Protein AF-A0A3M1RTU1-F1 (afdb_monomer_lite)

Radius of gyration: 24.53 Å; chains: 1; bounding box: 55×56×74 Å

Structure (mmCIF, N/CA/C/O backbone):
data_AF-A0A3M1RTU1-F1
#
_entry.id   AF-A0A3M1RTU1-F1
#
loop_
_atom_site.group_PDB
_atom_site.id
_atom_site.type_symbol
_atom_site.label_atom_id
_atom_site.label_alt_id
_atom_site.label_comp_id
_atom_site.label_asym_id
_atom_site.label_entity_id
_atom_site.label_seq_id
_atom_site.pdbx_PDB_ins_code
_atom_site.Cartn_x
_atom_site.Cartn_y
_atom_site.Cartn_z
_atom_site.occupancy
_atom_site.B_iso_or_equiv
_atom_site.auth_seq_id
_atom_site.auth_comp_id
_atom_site.auth_asym_id
_atom_site.auth_atom_id
_atom_site.pdbx_PDB_model_num
ATOM 1 N N . MET A 1 1 ? 18.650 -16.498 -2.613 1.00 39.16 1 MET A N 1
ATOM 2 C CA . MET A 1 1 ? 19.621 -17.081 -3.573 1.00 39.16 1 MET A CA 1
ATOM 3 C C . MET A 1 1 ? 19.224 -16.857 -5.034 1.00 39.16 1 MET A C 1
ATOM 5 O O . MET A 1 1 ? 20.100 -16.535 -5.819 1.00 39.16 1 MET A O 1
ATOM 9 N N . THR A 1 2 ? 17.939 -16.927 -5.395 1.00 44.97 2 THR A N 1
ATOM 10 C CA . THR A 1 2 ? 17.419 -16.680 -6.761 1.00 44.97 2 THR A CA 1
ATOM 11 C C . THR A 1 2 ? 17.496 -15.220 -7.248 1.00 44.97 2 THR A C 1
ATOM 13 O O . THR A 1 2 ? 17.522 -14.962 -8.445 1.00 44.97 2 THR A O 1
ATOM 16 N N . GLU A 1 3 ? 17.554 -14.238 -6.347 1.00 41.47 3 GLU A N 1
ATOM 17 C CA . GLU A 1 3 ? 17.634 -12.815 -6.728 1.00 41.47 3 GLU A CA 1
ATOM 18 C C . GLU A 1 3 ? 19.032 -12.382 -7.187 1.00 41.47 3 GLU A C 1
ATOM 20 O O . GLU A 1 3 ? 19.161 -11.599 -8.127 1.00 41.47 3 GLU A O 1
ATOM 25 N N . PHE A 1 4 ? 20.084 -12.924 -6.563 1.00 40.94 4 PHE A N 1
ATOM 26 C CA . PHE A 1 4 ? 21.467 -12.626 -6.943 1.00 40.94 4 PHE A CA 1
ATOM 27 C C . PHE A 1 4 ? 21.787 -13.205 -8.327 1.00 40.94 4 PHE A C 1
ATOM 29 O O . PHE A 1 4 ? 22.445 -12.554 -9.132 1.00 40.94 4 PHE A O 1
ATOM 36 N N . SER A 1 5 ? 21.239 -14.384 -8.647 1.00 51.62 5 SER A N 1
ATOM 37 C CA . SER A 1 5 ? 21.386 -14.989 -9.972 1.00 51.62 5 SER A CA 1
ATOM 38 C C . SER A 1 5 ? 20.715 -14.160 -11.065 1.00 51.62 5 SER A C 1
ATOM 40 O O . SER A 1 5 ? 21.291 -14.004 -12.134 1.00 51.62 5 SER A O 1
ATOM 42 N N . ASN A 1 6 ? 19.551 -13.559 -10.798 1.00 50.09 6 ASN A N 1
ATOM 43 C CA . ASN A 1 6 ? 18.859 -12.738 -11.794 1.00 50.09 6 ASN A CA 1
ATOM 44 C C . ASN A 1 6 ? 19.612 -11.431 -12.093 1.00 50.09 6 ASN A C 1
ATOM 46 O O . ASN A 1 6 ? 19.711 -11.044 -13.253 1.00 50.09 6 ASN A O 1
ATOM 50 N N . ILE A 1 7 ? 20.213 -10.794 -11.080 1.00 53.50 7 ILE A N 1
ATOM 51 C CA . ILE A 1 7 ? 21.060 -9.600 -11.266 1.00 53.50 7 ILE A CA 1
ATOM 52 C C . ILE A 1 7 ? 22.312 -9.938 -12.079 1.00 53.50 7 ILE A 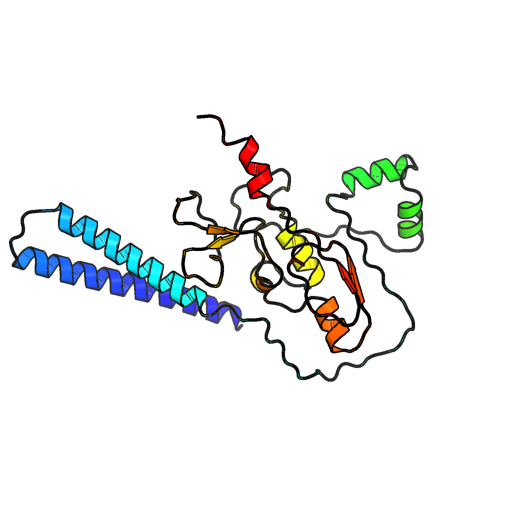C 1
ATOM 54 O O . ILE A 1 7 ? 22.679 -9.201 -12.991 1.00 53.50 7 ILE A O 1
ATOM 58 N N . VAL A 1 8 ? 22.957 -11.066 -11.776 1.00 58.50 8 VAL A N 1
ATOM 59 C CA . VAL A 1 8 ? 24.134 -11.525 -12.523 1.00 58.50 8 VAL A CA 1
ATOM 60 C C . VAL A 1 8 ? 23.769 -11.800 -13.984 1.00 58.50 8 VAL A C 1
ATOM 62 O O . VAL A 1 8 ? 24.503 -11.387 -14.876 1.00 58.50 8 VAL A O 1
ATOM 65 N N . ILE A 1 9 ? 22.609 -12.409 -14.247 1.00 63.84 9 ILE A N 1
ATOM 66 C CA . ILE A 1 9 ? 22.111 -12.645 -15.609 1.00 63.84 9 ILE A CA 1
ATOM 67 C C . ILE A 1 9 ? 21.839 -11.321 -16.342 1.00 63.84 9 ILE A C 1
ATOM 69 O O . ILE A 1 9 ? 22.271 -11.168 -17.481 1.00 63.84 9 ILE A O 1
ATOM 73 N N . GLU A 1 10 ? 21.186 -10.345 -15.705 1.00 57.75 10 GLU A N 1
ATOM 74 C CA . GLU A 1 10 ? 20.935 -9.023 -16.304 1.00 57.75 10 GLU A CA 1
ATOM 75 C C . GLU A 1 10 ? 22.240 -8.281 -16.641 1.00 57.75 10 GLU A C 1
ATOM 77 O O . GLU A 1 10 ? 22.368 -7.712 -17.727 1.00 57.75 10 GLU A O 1
ATOM 82 N N . ILE A 1 11 ? 23.237 -8.335 -15.751 1.00 62.88 11 ILE A N 1
ATOM 83 C CA . ILE A 1 11 ? 24.565 -7.747 -15.980 1.00 62.88 11 ILE A CA 1
ATOM 84 C C . ILE A 1 11 ? 25.281 -8.458 -17.134 1.00 62.88 11 ILE A C 1
ATOM 86 O O . ILE A 1 11 ? 25.852 -7.793 -17.996 1.00 62.88 11 ILE A O 1
ATOM 90 N N . ILE A 1 12 ? 25.225 -9.792 -17.197 1.00 68.44 12 ILE A N 1
ATOM 91 C CA . ILE A 1 12 ? 25.816 -10.571 -18.294 1.00 68.44 12 ILE A CA 1
ATOM 92 C C . ILE A 1 12 ? 25.167 -10.201 -19.631 1.00 68.44 12 ILE A C 1
ATOM 94 O O . ILE A 1 12 ? 25.881 -9.984 -20.607 1.00 68.44 12 ILE A O 1
ATOM 98 N N . ILE A 1 13 ? 23.838 -10.073 -19.685 1.00 69.69 13 ILE A N 1
ATOM 99 C CA . ILE A 1 13 ? 23.121 -9.671 -20.904 1.00 69.69 13 ILE A CA 1
ATOM 100 C C . ILE A 1 13 ? 23.548 -8.265 -21.340 1.00 69.69 13 ILE A C 1
ATOM 102 O O . ILE A 1 13 ? 23.852 -8.060 -22.513 1.00 69.69 13 ILE A O 1
ATOM 106 N N . LEU A 1 14 ? 23.645 -7.309 -20.412 1.00 65.62 14 LEU A N 1
ATOM 107 C CA . LEU A 1 14 ? 24.130 -5.958 -20.711 1.00 65.62 14 LEU A CA 1
ATOM 108 C C . LEU A 1 14 ? 25.567 -5.961 -21.247 1.00 65.62 14 LEU A C 1
ATOM 110 O O . LEU A 1 14 ? 25.847 -5.283 -22.235 1.00 65.62 14 LEU A O 1
ATOM 114 N N . LEU A 1 15 ? 26.461 -6.746 -20.641 1.00 69.06 15 LEU A N 1
ATOM 115 C CA . LEU A 1 15 ? 27.849 -6.882 -21.087 1.00 69.06 15 LEU A CA 1
ATOM 116 C C . LEU A 1 15 ? 27.951 -7.544 -22.468 1.00 69.06 15 LEU A C 1
ATOM 118 O O . LEU A 1 15 ? 28.764 -7.113 -23.284 1.00 69.06 15 LEU A O 1
ATOM 122 N N . LEU A 1 16 ? 27.109 -8.541 -22.759 1.00 71.25 16 LEU A N 1
ATOM 123 C CA . LEU A 1 16 ? 27.026 -9.185 -24.073 1.00 71.25 16 LEU A CA 1
ATOM 124 C C . LEU A 1 16 ? 26.469 -8.240 -25.143 1.00 71.25 16 LEU A C 1
ATOM 126 O O . LEU A 1 16 ? 26.990 -8.193 -26.254 1.00 71.25 16 LEU A O 1
ATOM 130 N N . CYS A 1 17 ? 25.448 -7.443 -24.824 1.00 67.75 17 CYS A N 1
ATOM 131 C CA . CYS A 1 17 ? 24.945 -6.419 -25.738 1.00 67.75 17 CYS A CA 1
ATOM 132 C C . CYS A 1 17 ? 26.005 -5.340 -25.998 1.00 67.75 17 CYS A C 1
ATOM 134 O O . CYS A 1 17 ? 26.200 -4.943 -27.146 1.00 67.75 17 CYS A O 1
ATOM 136 N N . ALA A 1 18 ? 26.726 -4.900 -24.963 1.00 67.62 18 ALA A N 1
ATOM 137 C CA . ALA A 1 18 ? 27.806 -3.929 -25.100 1.00 67.62 18 ALA A CA 1
ATOM 138 C C . ALA A 1 18 ? 28.957 -4.476 -25.962 1.00 67.62 18 ALA A C 1
ATOM 140 O O . ALA A 1 18 ? 29.410 -3.791 -26.880 1.00 67.62 18 ALA A O 1
ATOM 141 N N . SER A 1 19 ? 29.385 -5.722 -25.738 1.00 69.56 19 SER A N 1
ATOM 142 C CA . SER A 1 19 ? 30.459 -6.351 -26.515 1.00 69.56 19 SER A CA 1
ATOM 143 C C . SER A 1 19 ? 30.058 -6.603 -27.969 1.00 69.56 19 SER A C 1
ATOM 145 O O . SER A 1 19 ? 30.836 -6.295 -28.873 1.00 69.56 19 SER A O 1
ATOM 147 N N . LEU A 1 20 ? 28.826 -7.064 -28.213 1.00 72.69 20 LEU A N 1
ATOM 148 C CA . LEU A 1 20 ? 28.280 -7.221 -29.560 1.00 72.69 20 LEU A CA 1
ATOM 149 C C . LEU A 1 20 ? 28.202 -5.873 -30.278 1.00 72.69 20 LEU A C 1
ATOM 151 O O . LEU A 1 20 ? 28.578 -5.775 -31.444 1.00 72.69 20 LEU A O 1
ATOM 155 N N . SER A 1 21 ? 27.787 -4.818 -29.572 1.00 66.06 21 SER A N 1
ATOM 156 C CA . SER A 1 21 ? 27.759 -3.475 -30.141 1.00 66.06 21 SER A CA 1
ATOM 157 C C . SER A 1 21 ? 29.156 -2.997 -30.522 1.00 66.06 21 SER A C 1
ATOM 159 O O . SER A 1 21 ? 29.359 -2.589 -31.658 1.00 66.06 21 SER A O 1
ATOM 161 N N . PHE A 1 22 ? 30.155 -3.181 -29.657 1.00 71.12 22 PHE A N 1
ATOM 162 C CA . PHE A 1 22 ? 31.547 -2.846 -29.959 1.00 71.12 22 PHE A CA 1
ATOM 163 C C . PHE A 1 22 ? 32.111 -3.637 -31.153 1.00 71.12 22 PHE A C 1
ATOM 165 O O . PHE A 1 22 ? 32.833 -3.080 -31.981 1.00 71.12 22 PHE A O 1
ATOM 172 N N . ALA A 1 23 ? 31.755 -4.919 -31.284 1.00 70.62 23 ALA A N 1
ATOM 173 C CA . ALA A 1 23 ? 32.143 -5.742 -32.428 1.00 70.62 23 ALA A CA 1
ATOM 174 C C . ALA A 1 23 ? 31.525 -5.227 -33.739 1.00 70.62 23 ALA A C 1
ATOM 176 O O . ALA A 1 23 ? 32.232 -5.093 -34.738 1.00 70.62 23 ALA A O 1
ATOM 177 N N . ILE A 1 24 ? 30.239 -4.863 -33.722 1.00 72.00 24 ILE A N 1
ATOM 178 C CA . ILE A 1 24 ? 29.547 -4.258 -34.868 1.00 72.00 24 ILE A CA 1
ATOM 179 C C . ILE A 1 24 ? 30.209 -2.929 -35.256 1.00 72.00 24 ILE A C 1
ATOM 181 O O . ILE A 1 24 ? 30.471 -2.713 -36.437 1.00 72.00 24 ILE A O 1
ATOM 185 N N . LEU A 1 25 ? 30.576 -2.081 -34.288 1.00 69.38 25 LEU A N 1
ATOM 186 C CA . LEU A 1 25 ? 31.295 -0.827 -34.558 1.00 69.38 25 LEU A CA 1
ATOM 187 C C . LEU A 1 25 ? 32.636 -1.056 -35.247 1.00 69.38 25 LEU A C 1
ATOM 189 O O . LEU A 1 25 ? 32.973 -0.327 -36.177 1.00 69.38 25 LEU A O 1
ATOM 193 N N . LYS A 1 26 ? 33.393 -2.075 -34.824 1.00 73.62 26 LYS A N 1
ATOM 194 C CA . LYS A 1 26 ? 34.664 -2.424 -35.470 1.00 73.62 26 LYS A CA 1
ATOM 195 C C . LYS A 1 26 ? 34.474 -2.915 -36.899 1.00 73.62 26 LYS A C 1
ATOM 197 O O . LYS A 1 26 ? 35.258 -2.538 -37.765 1.00 73.62 26 LYS A O 1
ATOM 202 N N . ILE A 1 27 ? 33.445 -3.723 -37.151 1.00 73.88 27 ILE A N 1
ATOM 203 C CA . ILE A 1 27 ? 33.127 -4.201 -38.502 1.00 73.88 27 ILE A CA 1
ATOM 204 C C . ILE A 1 27 ? 32.738 -3.023 -39.393 1.00 73.88 27 ILE A C 1
ATOM 206 O O . ILE A 1 27 ? 33.274 -2.890 -40.487 1.00 73.88 27 ILE A O 1
ATOM 210 N N . ILE A 1 28 ? 31.865 -2.137 -38.912 1.00 66.94 28 ILE A N 1
ATOM 211 C CA . ILE A 1 28 ? 31.453 -0.943 -39.651 1.00 66.94 28 ILE A CA 1
ATOM 212 C C . ILE A 1 28 ? 32.666 -0.060 -39.945 1.00 66.94 28 ILE A C 1
ATOM 214 O O . ILE A 1 28 ? 32.876 0.281 -41.100 1.00 66.94 28 ILE A O 1
ATOM 218 N N . ALA A 1 29 ? 33.511 0.235 -38.952 1.00 65.81 29 ALA A N 1
ATOM 219 C CA . ALA A 1 29 ? 34.719 1.035 -39.153 1.00 65.81 29 ALA A CA 1
ATOM 220 C C . ALA A 1 29 ? 35.659 0.424 -40.210 1.00 65.81 29 ALA A C 1
ATOM 222 O O . ALA A 1 29 ? 36.120 1.143 -41.095 1.00 65.81 29 ALA A O 1
ATOM 223 N N . ALA A 1 30 ? 35.879 -0.895 -40.166 1.00 68.56 30 ALA A N 1
ATOM 224 C CA . ALA A 1 30 ? 36.705 -1.610 -41.141 1.00 68.56 30 ALA A CA 1
ATOM 225 C C . ALA A 1 30 ? 36.098 -1.598 -42.557 1.00 68.56 30 ALA A C 1
ATOM 227 O O . ALA A 1 30 ? 36.820 -1.508 -43.550 1.00 68.56 30 ALA A O 1
ATOM 228 N N . VAL A 1 31 ? 34.769 -1.671 -42.667 1.00 67.12 31 VAL A N 1
ATOM 229 C CA . VAL A 1 31 ? 34.050 -1.569 -43.944 1.00 67.12 31 VAL A CA 1
ATOM 230 C C . VAL A 1 31 ? 34.119 -0.139 -44.492 1.00 67.12 31 VAL A C 1
ATOM 232 O O . VAL A 1 31 ? 34.422 0.034 -45.670 1.00 67.12 31 VAL A O 1
ATOM 235 N N . THR A 1 32 ? 33.924 0.888 -43.658 1.00 63.31 32 THR A N 1
ATOM 236 C CA . THR A 1 32 ? 34.008 2.303 -44.061 1.00 63.31 32 THR A CA 1
ATOM 237 C C . THR A 1 32 ? 35.418 2.686 -44.518 1.00 63.31 32 THR A C 1
ATOM 239 O O . THR A 1 32 ? 35.566 3.413 -45.499 1.00 63.31 32 THR A O 1
ATOM 242 N N . GLU A 1 33 ? 36.455 2.172 -43.847 1.00 65.12 33 GLU A N 1
ATOM 243 C CA . GLU A 1 33 ? 37.861 2.369 -44.226 1.00 65.12 33 GLU A CA 1
ATOM 244 C C . GLU A 1 33 ? 38.160 1.759 -45.604 1.00 65.12 33 GLU A C 1
ATOM 246 O O . GLU A 1 33 ? 38.820 2.382 -46.435 1.00 65.12 33 GLU A O 1
ATOM 251 N N . LYS A 1 34 ? 37.585 0.586 -45.894 1.00 64.31 34 LYS A N 1
ATOM 252 C CA . LYS A 1 34 ? 37.730 -0.104 -47.183 1.00 64.31 34 LYS A CA 1
ATOM 253 C C . LYS A 1 34 ? 36.938 0.549 -48.325 1.00 64.31 34 LYS A C 1
ATOM 255 O O . LYS A 1 34 ? 37.283 0.347 -49.484 1.00 64.31 34 LYS A O 1
ATOM 260 N N . ILE A 1 35 ? 35.894 1.319 -48.010 1.00 61.81 35 ILE A N 1
ATOM 261 C CA . ILE A 1 35 ? 35.013 1.987 -48.987 1.00 61.81 35 ILE A CA 1
ATOM 262 C C . ILE A 1 35 ? 35.492 3.415 -49.337 1.00 61.81 35 ILE A C 1
ATOM 264 O O . ILE A 1 35 ? 34.929 4.058 -50.216 1.00 61.81 35 ILE A O 1
ATOM 268 N N . GLN A 1 36 ? 36.584 3.911 -48.741 1.00 55.75 36 GLN A N 1
ATOM 269 C CA . GLN A 1 36 ? 37.184 5.218 -49.073 1.00 55.75 36 GLN A CA 1
ATOM 270 C C . GLN A 1 36 ? 36.195 6.400 -48.956 1.00 55.75 36 GLN A C 1
ATOM 272 O O . GLN A 1 36 ? 36.333 7.438 -49.601 1.00 55.75 36 GLN A O 1
ATOM 277 N N . THR A 1 37 ? 35.185 6.266 -48.095 1.00 55.19 37 THR A N 1
ATOM 278 C CA . THR A 1 37 ? 34.239 7.336 -47.764 1.00 55.19 37 THR A CA 1
ATOM 279 C C . THR A 1 37 ? 34.839 8.257 -46.700 1.00 55.19 37 THR A C 1
ATOM 281 O O . THR A 1 37 ? 35.101 7.857 -45.571 1.00 55.19 37 THR A O 1
ATOM 284 N N . SER A 1 38 ? 35.067 9.515 -47.081 1.00 51.28 38 SER A N 1
ATOM 285 C CA . SER A 1 38 ? 35.916 10.495 -46.384 1.00 51.28 38 SER A CA 1
ATOM 286 C C . SER A 1 38 ? 35.354 11.115 -45.088 1.00 51.28 38 SER A C 1
ATOM 288 O O . SER A 1 38 ? 36.032 11.956 -44.490 1.00 51.28 38 SER A O 1
ATOM 290 N N . SER A 1 39 ? 34.160 10.769 -44.601 1.00 54.34 39 SER A N 1
ATOM 291 C CA . SER A 1 39 ? 33.581 11.502 -43.466 1.00 54.34 39 SER A CA 1
ATOM 292 C C . SER A 1 39 ? 33.773 10.775 -42.127 1.00 54.34 39 SER A C 1
ATOM 294 O O . SER A 1 39 ? 33.104 9.798 -41.803 1.00 54.34 39 SER A O 1
ATOM 296 N N . LYS A 1 40 ? 34.658 11.319 -41.275 1.00 53.47 40 LYS A N 1
ATOM 297 C CA . LYS A 1 40 ? 34.769 10.953 -39.843 1.00 53.47 40 LYS A CA 1
ATOM 298 C C . LYS A 1 40 ? 33.423 11.039 -39.097 1.00 53.47 40 LYS A C 1
ATOM 300 O O . LYS A 1 40 ? 33.250 10.359 -38.091 1.00 53.47 40 LYS A O 1
ATOM 305 N N . PHE A 1 41 ? 32.486 11.841 -39.605 1.00 48.53 41 PHE A N 1
ATOM 306 C CA . PHE A 1 41 ? 31.137 12.007 -39.064 1.00 48.53 41 PHE A CA 1
ATOM 307 C C . PHE A 1 41 ? 30.269 10.745 -39.204 1.00 48.53 41 PHE A C 1
ATOM 309 O O . PHE A 1 41 ? 29.607 10.376 -38.238 1.00 48.53 41 PHE A O 1
ATOM 316 N N . LEU A 1 42 ? 30.372 9.998 -40.316 1.00 54.59 42 LEU A N 1
ATOM 317 C CA . LEU A 1 42 ? 29.564 8.786 -40.530 1.00 54.59 42 LEU A CA 1
ATOM 318 C C . LEU A 1 42 ? 29.796 7.729 -39.437 1.00 54.59 42 LEU A C 1
ATOM 320 O O . LEU A 1 42 ? 28.864 7.061 -39.004 1.00 54.59 42 LEU A O 1
ATOM 324 N N . ASN A 1 43 ? 31.036 7.592 -38.960 1.00 59.62 43 ASN A N 1
ATOM 325 C CA . ASN A 1 43 ? 31.398 6.562 -37.983 1.00 59.62 43 ASN A CA 1
ATOM 326 C C . ASN A 1 43 ? 30.875 6.864 -36.568 1.00 59.62 43 ASN A C 1
ATOM 328 O O . ASN A 1 43 ? 30.527 5.934 -35.843 1.00 59.62 43 ASN A O 1
ATOM 332 N N . ILE A 1 44 ? 30.803 8.139 -36.169 1.00 61.88 44 ILE A N 1
ATOM 333 C CA . ILE A 1 44 ? 30.265 8.535 -34.856 1.00 61.88 44 ILE A CA 1
ATOM 334 C C . ILE A 1 44 ? 28.743 8.402 -34.856 1.00 61.88 44 ILE A C 1
ATOM 336 O O . ILE A 1 44 ? 28.185 7.828 -33.922 1.00 61.88 44 ILE A O 1
ATOM 340 N N . ASP A 1 45 ? 28.081 8.848 -35.924 1.00 59.19 45 ASP A N 1
ATOM 341 C CA . ASP A 1 45 ? 26.624 8.763 -36.044 1.00 59.19 45 ASP A CA 1
ATOM 342 C C . ASP A 1 45 ? 26.154 7.305 -36.056 1.00 59.19 45 ASP A C 1
ATOM 344 O O . ASP A 1 45 ? 25.254 6.926 -35.304 1.00 59.19 45 ASP A O 1
ATOM 348 N N . VAL A 1 46 ? 26.827 6.442 -36.823 1.00 65.00 46 VAL A N 1
ATOM 349 C CA . VAL A 1 46 ? 26.530 5.004 -36.837 1.00 65.00 46 VAL A CA 1
ATOM 350 C C . VAL A 1 46 ? 26.819 4.362 -35.478 1.00 65.00 46 VAL A C 1
ATOM 352 O O . VAL A 1 46 ? 26.080 3.467 -35.056 1.00 65.00 46 VAL A O 1
ATOM 355 N N . ALA A 1 47 ? 27.827 4.845 -34.744 1.00 64.69 47 ALA A N 1
ATOM 356 C CA . ALA A 1 47 ? 28.107 4.346 -33.407 1.00 64.69 47 ALA A CA 1
ATOM 357 C C . ALA A 1 47 ? 27.025 4.694 -32.390 1.00 64.69 47 ALA A C 1
ATOM 359 O O . ALA A 1 47 ? 26.566 3.824 -31.645 1.00 64.69 47 ALA A O 1
ATOM 360 N N . ILE A 1 48 ? 26.565 5.940 -32.414 1.00 70.00 48 ILE A N 1
ATOM 361 C CA . ILE A 1 48 ? 25.466 6.418 -31.579 1.00 70.00 48 ILE A CA 1
ATOM 362 C C . ILE A 1 48 ? 24.181 5.654 -31.910 1.00 70.00 48 ILE A C 1
ATOM 364 O O . ILE A 1 48 ? 23.503 5.187 -30.995 1.00 70.00 48 ILE A O 1
ATOM 368 N N . ILE A 1 49 ? 23.874 5.451 -33.195 1.00 70.81 49 ILE A N 1
ATOM 369 C CA . ILE A 1 49 ? 22.694 4.697 -33.642 1.00 70.81 49 ILE A CA 1
ATOM 370 C C . ILE A 1 49 ? 22.768 3.240 -33.175 1.00 70.81 49 ILE A C 1
ATOM 372 O O . ILE A 1 49 ? 21.789 2.713 -32.653 1.00 70.81 49 ILE A O 1
ATOM 376 N N . THR A 1 50 ? 23.928 2.595 -33.296 1.00 69.69 50 THR A N 1
ATOM 377 C CA . THR A 1 50 ? 24.123 1.199 -32.875 1.00 69.69 50 THR A CA 1
ATOM 378 C C . THR A 1 50 ? 23.940 1.049 -31.364 1.00 69.69 50 THR A C 1
ATOM 380 O O . THR A 1 50 ? 23.193 0.177 -30.918 1.00 69.69 50 THR A O 1
ATOM 383 N N . ILE A 1 51 ? 24.545 1.936 -30.566 1.00 73.31 51 ILE A N 1
ATOM 384 C CA . ILE A 1 51 ? 24.368 1.960 -29.106 1.00 73.31 51 ILE A CA 1
ATOM 385 C C . ILE A 1 51 ? 22.900 2.222 -28.747 1.00 73.31 51 ILE A C 1
ATOM 387 O O . ILE A 1 51 ? 22.351 1.528 -27.893 1.00 73.31 51 ILE A O 1
ATOM 391 N N . ALA A 1 52 ? 22.235 3.162 -29.422 1.00 69.06 52 ALA A N 1
ATOM 392 C CA . ALA A 1 52 ? 20.821 3.456 -29.202 1.00 69.06 52 ALA A CA 1
ATOM 393 C C . ALA A 1 52 ? 19.923 2.249 -29.520 1.00 69.06 52 ALA A C 1
ATOM 395 O O . ALA A 1 52 ? 19.028 1.937 -28.736 1.00 69.06 52 ALA A O 1
ATOM 396 N N . ILE A 1 53 ? 20.191 1.527 -30.613 1.00 75.00 53 ILE A N 1
ATOM 397 C CA . ILE A 1 53 ? 19.471 0.299 -30.980 1.00 75.00 53 ILE A CA 1
ATOM 398 C C . ILE A 1 53 ? 19.687 -0.783 -29.925 1.00 75.00 53 ILE A C 1
ATOM 400 O O . ILE A 1 53 ? 18.732 -1.437 -29.524 1.00 75.00 53 ILE A O 1
ATOM 404 N N . LEU A 1 54 ? 20.907 -0.967 -29.427 1.00 74.88 54 LEU A N 1
ATOM 405 C CA . LEU A 1 54 ? 21.197 -2.011 -28.440 1.00 74.88 54 LEU A CA 1
ATOM 406 C C . LEU A 1 54 ? 20.639 -1.689 -27.056 1.00 74.88 54 LEU A C 1
ATOM 408 O O . LEU A 1 54 ? 20.114 -2.584 -26.395 1.00 74.88 54 LEU A O 1
ATOM 412 N N . LEU A 1 55 ? 20.642 -0.418 -26.656 1.00 70.44 55 LEU A N 1
ATOM 413 C CA . LEU A 1 55 ? 19.910 0.043 -25.478 1.00 70.44 55 LEU A CA 1
ATOM 414 C C . LEU A 1 55 ? 18.399 -0.150 -25.651 1.00 70.44 55 LEU A C 1
ATOM 416 O O . LEU A 1 55 ? 17.734 -0.582 -24.712 1.00 70.44 55 LEU A O 1
ATOM 420 N N . PHE A 1 56 ? 17.858 0.107 -26.845 1.00 68.38 56 PHE A N 1
ATOM 421 C CA . PHE A 1 56 ? 16.442 -0.097 -27.146 1.00 68.38 56 PHE A CA 1
ATOM 422 C C . PHE A 1 56 ? 16.054 -1.581 -27.133 1.00 68.38 56 PHE A C 1
ATOM 424 O O . PHE A 1 56 ? 15.067 -1.946 -26.500 1.00 68.38 56 PHE A O 1
ATOM 431 N N . VAL A 1 57 ? 16.846 -2.451 -27.765 1.00 71.19 57 VAL A N 1
ATOM 432 C CA . VAL A 1 57 ? 16.642 -3.907 -27.774 1.00 71.19 57 VAL A CA 1
ATOM 433 C C . VAL A 1 57 ? 16.768 -4.470 -26.360 1.00 71.19 57 VAL A C 1
ATOM 435 O O . VAL A 1 57 ? 15.914 -5.247 -25.947 1.00 71.19 57 VAL A O 1
ATOM 438 N N . SER A 1 58 ? 17.762 -4.032 -25.585 1.00 66.38 58 SER A N 1
ATOM 439 C CA . SER A 1 58 ? 17.908 -4.413 -24.176 1.00 66.38 58 SER A CA 1
ATOM 440 C C . SER A 1 58 ? 16.690 -3.985 -23.350 1.00 66.38 58 SER A C 1
ATOM 442 O O . SER A 1 58 ? 16.052 -4.819 -22.707 1.00 66.38 58 SER A O 1
ATOM 444 N N . ALA A 1 59 ? 16.268 -2.719 -23.451 1.00 61.38 59 ALA A N 1
ATOM 445 C CA . ALA A 1 59 ? 15.073 -2.222 -22.770 1.00 61.38 59 ALA A CA 1
ATOM 446 C C . ALA A 1 59 ? 13.794 -2.967 -23.199 1.00 61.38 59 ALA A C 1
ATOM 448 O O . ALA A 1 59 ? 12.920 -3.225 -22.370 1.00 61.38 59 ALA A O 1
ATOM 449 N N . PHE A 1 60 ? 13.685 -3.344 -24.476 1.00 63.81 60 PHE A N 1
ATOM 450 C CA . PHE A 1 60 ? 12.565 -4.114 -25.014 1.00 63.81 60 PHE A CA 1
ATOM 451 C C . PHE A 1 60 ? 12.544 -5.551 -24.477 1.00 63.81 60 PHE A C 1
ATOM 453 O O . PHE A 1 60 ? 11.499 -6.018 -24.023 1.00 63.81 60 PHE A O 1
ATOM 460 N N . LEU A 1 61 ? 13.695 -6.228 -24.445 1.00 62.78 61 LEU A N 1
ATOM 461 C CA . LEU A 1 61 ? 13.834 -7.569 -23.871 1.00 62.78 61 LEU A CA 1
ATOM 462 C C . LEU A 1 61 ? 13.532 -7.567 -22.365 1.00 62.78 61 LEU A C 1
ATOM 464 O O . LEU A 1 61 ? 12.794 -8.429 -21.892 1.00 62.78 61 LEU A O 1
ATOM 468 N N . MET A 1 62 ? 13.990 -6.550 -21.629 1.00 54.09 62 MET A N 1
ATOM 469 C CA . MET A 1 62 ? 13.650 -6.352 -20.213 1.00 54.09 62 MET A CA 1
ATOM 470 C C . MET A 1 62 ? 12.166 -6.001 -19.994 1.00 54.09 62 MET A C 1
ATOM 472 O O . MET A 1 62 ? 11.605 -6.277 -18.933 1.00 54.09 62 MET A O 1
ATOM 476 N N . SER A 1 63 ? 11.492 -5.415 -20.990 1.00 50.09 63 SER A N 1
ATOM 477 C CA . SER A 1 63 ? 10.047 -5.149 -20.934 1.00 50.09 63 SER A CA 1
ATOM 478 C C . SER A 1 63 ? 9.219 -6.439 -20.994 1.00 50.09 63 SER A C 1
ATOM 480 O O . SER A 1 63 ? 8.128 -6.492 -20.425 1.00 50.09 63 SER A O 1
ATOM 482 N N . GLY A 1 64 ? 9.733 -7.490 -21.645 1.00 39.97 64 GLY A N 1
ATOM 483 C CA . GLY A 1 64 ? 9.036 -8.766 -21.844 1.00 39.97 64 GLY A CA 1
ATOM 484 C C . GLY A 1 64 ? 8.970 -9.676 -20.613 1.00 39.97 64 GLY A C 1
ATOM 485 O O . GLY A 1 64 ? 8.107 -10.548 -20.552 1.00 39.97 64 GLY A O 1
ATOM 486 N N . SER A 1 65 ? 9.832 -9.465 -19.619 1.00 41.09 65 SER A N 1
ATOM 487 C CA . SER A 1 65 ? 10.032 -10.368 -18.477 1.00 41.09 65 SER A CA 1
ATOM 488 C C . SER A 1 65 ? 9.532 -9.810 -17.144 1.00 41.09 65 SER A C 1
ATOM 490 O O . SER A 1 65 ? 9.912 -10.303 -16.086 1.00 41.09 65 SER A O 1
ATOM 492 N N . SER A 1 66 ? 8.638 -8.813 -17.151 1.00 42.53 66 SER A N 1
ATOM 493 C CA . SER A 1 66 ? 7.940 -8.450 -15.914 1.00 42.53 66 SER A CA 1
ATOM 494 C C . SER A 1 66 ? 7.000 -9.590 -15.524 1.00 42.53 66 SER A C 1
ATOM 496 O O . SER A 1 66 ? 6.051 -9.854 -16.270 1.00 42.53 66 SER A O 1
ATOM 498 N N . PRO A 1 67 ? 7.209 -10.259 -14.373 1.00 42.75 67 PRO A N 1
ATOM 499 C CA . PRO A 1 67 ? 6.285 -11.276 -13.915 1.00 42.75 67 PRO A CA 1
ATOM 500 C C . PRO A 1 67 ? 4.932 -10.590 -13.756 1.00 42.75 67 PRO A C 1
ATOM 502 O O . PRO A 1 67 ? 4.775 -9.676 -12.941 1.00 42.75 67 PRO A O 1
ATOM 505 N N . LYS A 1 68 ? 3.943 -10.993 -14.558 1.00 48.22 68 LYS A N 1
ATOM 506 C CA . LYS A 1 68 ? 2.559 -10.801 -14.130 1.00 48.22 68 LYS A CA 1
ATOM 507 C C . LYS A 1 68 ? 2.468 -11.471 -12.768 1.00 48.22 68 LYS A C 1
ATOM 509 O O . LYS A 1 68 ? 3.050 -12.545 -12.610 1.00 48.22 68 LYS A O 1
ATOM 514 N N . ALA A 1 69 ? 1.768 -10.849 -11.815 1.00 51.41 69 ALA A N 1
ATOM 515 C CA . ALA A 1 69 ? 1.393 -11.530 -10.582 1.00 51.41 69 ALA A CA 1
ATOM 516 C C . ALA A 1 69 ? 0.938 -12.927 -10.990 1.00 51.41 69 ALA A C 1
ATOM 518 O O . ALA A 1 69 ? -0.015 -13.039 -11.770 1.00 51.41 69 ALA A O 1
ATOM 519 N N . ASN A 1 70 ? 1.687 -13.956 -10.588 1.00 44.94 70 ASN A N 1
ATOM 520 C CA . ASN A 1 70 ? 1.321 -15.326 -10.881 1.00 44.94 70 ASN A CA 1
ATOM 521 C C . ASN A 1 70 ? 0.084 -15.549 -10.019 1.00 44.94 70 ASN A C 1
ATOM 523 O O . ASN A 1 70 ? 0.173 -15.858 -8.835 1.00 44.94 70 ASN A O 1
ATOM 527 N N . ARG A 1 71 ? -1.080 -15.207 -10.574 1.00 55.81 71 ARG A N 1
ATOM 528 C CA . ARG A 1 71 ? -2.381 -15.442 -9.972 1.00 55.81 71 ARG A CA 1
ATOM 529 C C . ARG A 1 71 ? -2.606 -16.933 -10.138 1.00 55.81 71 ARG A C 1
ATOM 531 O O . ARG A 1 71 ? -3.330 -17.356 -11.034 1.00 55.81 71 ARG A O 1
ATOM 538 N N . THR A 1 72 ? -1.880 -17.729 -9.362 1.00 51.44 72 THR A N 1
ATOM 539 C CA . THR A 1 72 ? -2.181 -19.141 -9.219 1.00 51.44 72 THR A CA 1
ATOM 540 C C . THR A 1 72 ? -3.625 -19.205 -8.741 1.00 51.44 72 THR A C 1
ATOM 542 O O . THR A 1 72 ? -3.997 -18.627 -7.722 1.00 51.44 72 THR A O 1
ATOM 545 N N . ASN A 1 73 ? -4.478 -19.819 -9.557 1.00 57.00 73 ASN A N 1
ATOM 546 C CA . ASN A 1 73 ? -5.862 -20.079 -9.170 1.00 57.00 73 ASN A CA 1
ATOM 547 C C . ASN A 1 73 ? -5.942 -21.218 -8.144 1.00 57.00 73 ASN A C 1
ATOM 549 O O . ASN A 1 73 ? -7.002 -21.446 -7.567 1.00 57.00 73 ASN A O 1
ATOM 553 N N . GLU A 1 74 ? -4.832 -21.922 -7.922 1.00 66.88 74 GLU A N 1
ATOM 554 C CA . GLU A 1 74 ? -4.713 -22.938 -6.892 1.00 66.88 74 GLU A CA 1
ATOM 555 C C . GLU A 1 74 ? -4.686 -22.277 -5.518 1.00 66.88 74 GLU A C 1
ATOM 557 O O . GLU A 1 74 ? -3.781 -21.510 -5.184 1.00 66.88 74 GLU A O 1
ATOM 562 N N . LYS A 1 75 ? -5.719 -22.581 -4.733 1.00 69.50 75 LYS A N 1
ATOM 563 C CA . LYS A 1 75 ? -5.763 -22.252 -3.316 1.00 69.50 75 LYS A CA 1
ATOM 564 C C . LYS A 1 75 ? -4.716 -23.096 -2.617 1.00 69.50 75 LYS A C 1
ATOM 566 O O . LYS A 1 75 ? -4.849 -24.316 -2.562 1.00 69.50 75 LYS A O 1
ATOM 571 N N . GLU A 1 76 ? -3.705 -22.446 -2.060 1.00 80.19 76 GLU A N 1
ATOM 572 C CA . GLU A 1 76 ? -2.871 -23.100 -1.062 1.00 80.19 76 GLU A CA 1
ATOM 573 C C . GLU A 1 76 ? -3.759 -23.565 0.103 1.00 80.19 76 GLU A C 1
ATOM 575 O O . GLU A 1 76 ? -4.758 -22.923 0.453 1.00 80.19 76 GLU A O 1
ATOM 580 N N . ASN A 1 77 ? -3.399 -24.697 0.708 1.00 81.25 77 ASN A N 1
ATOM 581 C CA . ASN A 1 77 ? -4.092 -25.214 1.883 1.00 81.25 77 ASN A CA 1
ATOM 582 C C . ASN A 1 77 ? -3.749 -24.350 3.102 1.00 81.25 77 ASN A C 1
ATOM 584 O O . ASN A 1 77 ? -2.848 -24.662 3.879 1.00 81.25 77 ASN A O 1
ATOM 588 N N . VA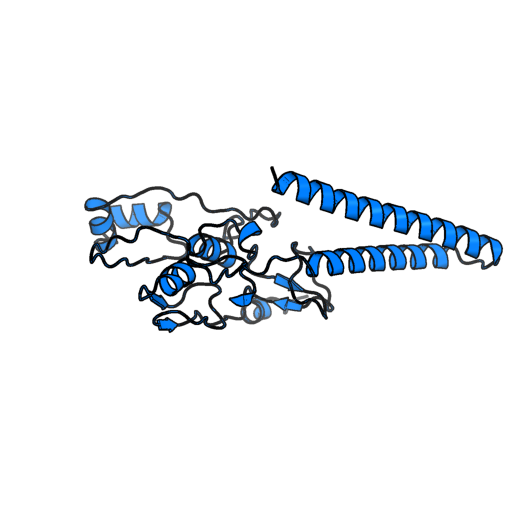L A 1 78 ? -4.470 -23.242 3.255 1.00 85.56 78 VAL A N 1
ATOM 589 C CA . VAL A 1 78 ? -4.361 -22.340 4.402 1.00 85.56 78 VAL A CA 1
ATOM 590 C C . VAL A 1 78 ? -5.422 -22.703 5.436 1.00 85.56 78 VAL A C 1
ATOM 592 O O . VAL A 1 78 ? -6.601 -22.852 5.112 1.00 85.56 78 VAL A O 1
ATOM 595 N N . PHE A 1 79 ? -5.017 -22.813 6.701 1.00 87.81 79 PHE A N 1
ATOM 596 C CA . PHE A 1 79 ? -5.948 -22.985 7.811 1.00 87.81 79 PHE A CA 1
ATOM 597 C C . PHE A 1 79 ? -6.694 -21.672 8.082 1.00 87.81 79 PHE A C 1
ATOM 599 O O . PHE A 1 79 ? -6.082 -20.653 8.404 1.00 87.81 79 PHE A O 1
ATOM 606 N N . ILE A 1 80 ? -8.021 -21.685 7.940 1.00 87.12 80 ILE A N 1
ATOM 607 C CA . ILE A 1 80 ? -8.871 -20.503 8.121 1.00 87.12 80 ILE A CA 1
ATOM 608 C C . ILE A 1 80 ? -9.709 -20.673 9.387 1.00 87.12 80 ILE A C 1
ATOM 610 O O . ILE A 1 80 ? -10.669 -21.440 9.405 1.00 87.12 80 ILE A O 1
ATOM 614 N N . THR A 1 81 ? -9.406 -19.881 10.415 1.00 89.44 81 THR A N 1
ATOM 615 C CA . THR A 1 81 ? -10.237 -19.779 11.622 1.00 89.44 81 THR A CA 1
ATOM 616 C C . THR A 1 81 ? -11.281 -18.685 11.449 1.00 89.44 81 THR A C 1
ATOM 618 O O . THR A 1 81 ? -10.943 -17.540 11.140 1.00 89.44 81 THR A O 1
ATOM 621 N N . ASN A 1 82 ? -12.557 -19.001 11.675 1.00 87.38 82 ASN A N 1
ATOM 622 C CA . ASN A 1 82 ? -13.589 -17.973 11.730 1.00 87.38 82 ASN A CA 1
ATOM 623 C C . ASN A 1 82 ? -13.653 -17.357 13.133 1.00 87.38 82 ASN A C 1
ATOM 625 O O . ASN A 1 82 ? -14.216 -17.947 14.049 1.00 87.38 82 ASN A O 1
ATOM 629 N N . THR A 1 83 ? -13.075 -16.170 13.295 1.00 91.88 83 THR A N 1
ATOM 630 C CA . THR A 1 83 ? -13.076 -15.436 14.570 1.00 91.88 83 THR A CA 1
ATOM 631 C C . THR A 1 83 ? -14.281 -14.507 14.727 1.00 91.88 83 THR A C 1
ATOM 633 O O . THR A 1 83 ? -14.441 -13.906 15.783 1.00 91.88 83 THR A O 1
ATOM 636 N N . ASN A 1 84 ? -15.106 -14.338 13.682 1.00 89.75 84 ASN A N 1
ATOM 637 C CA . ASN A 1 84 ? -16.159 -13.314 13.585 1.00 89.75 84 ASN A CA 1
ATOM 638 C C . ASN A 1 84 ? -15.677 -11.859 13.799 1.00 89.75 84 ASN A C 1
ATOM 640 O O . ASN A 1 84 ? -16.498 -10.944 13.878 1.00 89.75 84 ASN A O 1
ATOM 644 N N . LEU A 1 85 ? -14.362 -11.617 13.852 1.00 93.56 85 LEU A N 1
ATOM 645 C CA . LEU A 1 85 ? -13.796 -10.277 13.974 1.00 93.56 85 LEU A CA 1
ATOM 646 C C . LEU A 1 85 ? -13.860 -9.550 12.631 1.00 93.56 85 LEU A C 1
ATOM 648 O O . LEU A 1 85 ? -13.432 -10.071 11.599 1.00 93.56 85 LEU A O 1
ATOM 652 N N . LYS A 1 86 ? -14.360 -8.314 12.657 1.00 93.94 86 LYS A N 1
ATOM 653 C CA . LYS A 1 86 ? -14.306 -7.399 11.515 1.00 93.94 86 LYS A CA 1
ATOM 654 C C . LYS A 1 86 ? -13.056 -6.536 11.633 1.00 93.94 86 LYS A C 1
ATOM 656 O O . LYS A 1 86 ? -12.784 -5.990 12.698 1.00 93.94 86 LYS A O 1
ATOM 661 N N . ILE A 1 87 ? -12.313 -6.410 10.538 1.00 95.31 87 ILE A N 1
ATOM 662 C CA . ILE A 1 87 ? -11.079 -5.623 10.480 1.00 95.31 87 ILE A CA 1
ATOM 663 C C . ILE A 1 87 ? -11.346 -4.371 9.652 1.00 95.31 87 ILE A C 1
ATOM 665 O O . ILE A 1 87 ? -11.834 -4.467 8.528 1.00 95.31 87 ILE A O 1
ATOM 669 N N . LEU A 1 88 ? -10.997 -3.210 10.204 1.00 96.06 88 LEU A N 1
ATOM 670 C CA . LEU A 1 88 ? -11.012 -1.932 9.503 1.00 96.06 88 LEU A CA 1
ATOM 671 C C . LEU A 1 88 ? -9.587 -1.379 9.451 1.00 96.06 88 LEU A C 1
ATOM 673 O O . LEU A 1 88 ? -8.966 -1.167 10.490 1.00 96.06 88 LEU A O 1
ATOM 677 N N . LEU A 1 89 ? -9.087 -1.132 8.240 1.00 95.62 89 LEU A N 1
ATOM 678 C CA . LEU A 1 89 ? -7.815 -0.455 8.013 1.00 95.62 89 LEU A CA 1
ATOM 679 C C . LEU A 1 89 ? -8.086 0.969 7.530 1.00 95.62 89 LEU A C 1
ATOM 681 O O . LEU A 1 89 ? -8.628 1.164 6.444 1.00 95.62 89 LEU A O 1
ATOM 685 N N . ILE A 1 90 ? -7.683 1.952 8.332 1.00 94.25 90 ILE A N 1
ATOM 686 C CA . ILE A 1 90 ? -7.759 3.371 7.985 1.00 94.25 90 ILE A CA 1
ATOM 687 C C . ILE A 1 90 ? -6.340 3.857 7.730 1.00 94.25 90 ILE A C 1
ATOM 689 O O . ILE A 1 90 ? -5.484 3.760 8.606 1.00 94.25 90 ILE A O 1
ATOM 693 N N . GLY A 1 91 ? -6.093 4.386 6.537 1.00 91.81 91 GLY A N 1
ATOM 694 C CA . GLY A 1 91 ? -4.848 5.076 6.244 1.00 91.81 91 GLY A CA 1
ATOM 695 C C . GLY A 1 91 ? -5.056 6.587 6.252 1.00 91.81 91 GLY A C 1
ATOM 696 O O . GLY A 1 91 ? -6.008 7.085 5.656 1.00 91.81 91 GLY A O 1
ATOM 697 N N . LEU A 1 92 ? -4.141 7.308 6.894 1.00 91.38 92 LEU A N 1
ATOM 698 C CA . LEU A 1 92 ? -4.129 8.768 6.955 1.00 91.38 92 LEU A CA 1
ATOM 699 C C . LEU A 1 92 ? -2.838 9.267 6.291 1.00 91.38 92 LEU A C 1
ATOM 701 O O . LEU A 1 92 ? -1.748 9.032 6.812 1.00 91.38 92 LEU A O 1
ATOM 705 N N . ASP A 1 93 ? -2.946 9.913 5.126 1.00 87.62 93 ASP A N 1
ATOM 706 C CA . ASP A 1 93 ? -1.768 10.423 4.409 1.00 87.62 93 ASP A CA 1
ATOM 707 C C . ASP A 1 93 ? -1.133 11.596 5.177 1.00 87.62 93 ASP A C 1
ATOM 709 O O . ASP A 1 93 ? -1.834 12.466 5.693 1.00 87.62 93 ASP A O 1
ATOM 713 N N . GLY A 1 94 ? 0.197 11.605 5.289 1.00 86.31 94 GLY A N 1
ATOM 714 C CA . GLY A 1 94 ? 0.950 12.645 5.999 1.00 86.31 94 GLY A CA 1
ATOM 715 C C . GLY A 1 94 ? 0.762 12.705 7.525 1.00 86.31 94 GLY A C 1
ATOM 716 O O . GLY A 1 94 ? 1.281 13.628 8.154 1.00 86.31 94 GLY A O 1
ATOM 717 N N . ALA A 1 95 ? 0.065 11.746 8.146 1.00 89.62 95 ALA A N 1
ATOM 718 C CA . ALA A 1 95 ? -0.218 11.735 9.586 1.00 89.62 95 ALA A CA 1
ATOM 719 C C . ALA A 1 95 ? 1.001 11.322 10.440 1.00 89.62 95 ALA A C 1
ATOM 721 O O . ALA A 1 95 ? 1.049 10.240 11.020 1.00 89.62 95 ALA A O 1
ATOM 722 N N . THR A 1 96 ? 2.009 12.191 10.512 1.00 90.19 96 THR A N 1
ATOM 723 C CA . THR A 1 96 ? 3.220 11.972 11.317 1.00 90.19 96 THR A CA 1
ATOM 724 C C . THR A 1 96 ? 2.974 12.140 12.819 1.00 90.19 96 THR A C 1
ATOM 726 O O . THR A 1 96 ? 2.266 13.058 13.250 1.00 90.19 96 THR A O 1
ATOM 729 N N . TRP A 1 97 ? 3.646 11.315 13.631 1.00 92.12 97 TRP A N 1
ATOM 730 C CA . TRP A 1 97 ? 3.634 11.429 15.093 1.00 92.12 97 TRP A CA 1
ATOM 731 C C . TRP A 1 97 ? 4.140 12.781 15.593 1.00 92.12 97 TRP A C 1
ATOM 733 O O . TRP A 1 97 ? 3.630 13.278 16.588 1.00 92.12 97 TRP A O 1
ATOM 743 N N . HIS A 1 98 ? 5.043 13.441 14.860 1.00 90.88 98 HIS A N 1
ATOM 744 C CA . HIS A 1 98 ? 5.522 14.781 15.221 1.00 90.88 98 HIS A CA 1
ATOM 745 C C . HIS A 1 98 ? 4.376 15.803 15.349 1.00 90.88 98 HIS A C 1
ATOM 747 O O . HIS A 1 98 ? 4.419 16.691 16.196 1.00 90.88 98 HIS A O 1
ATOM 753 N N . ILE A 1 99 ? 3.349 15.699 14.500 1.00 93.88 99 ILE A N 1
ATOM 754 C CA . ILE A 1 99 ? 2.172 16.575 14.559 1.00 93.88 99 ILE A CA 1
ATOM 755 C C . ILE A 1 99 ? 1.128 15.973 15.500 1.00 93.88 99 ILE A C 1
ATOM 757 O O . ILE A 1 99 ? 0.602 16.675 16.364 1.00 93.88 99 ILE A O 1
ATOM 761 N N . ALA A 1 100 ? 0.844 14.676 15.354 1.00 94.88 100 ALA A N 1
ATOM 762 C CA . ALA A 1 100 ? -0.196 14.006 16.126 1.00 94.88 100 ALA A CA 1
ATOM 763 C C . ALA A 1 100 ? 0.060 14.073 17.639 1.00 94.88 100 ALA A C 1
ATOM 765 O O . ALA A 1 100 ? -0.879 14.296 18.393 1.00 94.88 100 ALA A O 1
ATOM 766 N N . ASP A 1 101 ? 1.311 13.968 18.090 1.00 95.81 101 ASP A N 1
ATOM 767 C CA . ASP A 1 101 ? 1.644 13.975 19.517 1.00 95.81 101 ASP A CA 1
ATOM 768 C C . ASP A 1 101 ? 1.436 15.343 20.168 1.00 95.81 101 ASP A C 1
ATOM 770 O O . ASP A 1 101 ? 1.011 15.410 21.320 1.00 95.81 101 ASP A O 1
ATOM 774 N N . ASN A 1 102 ? 1.660 16.437 19.434 1.00 96.62 102 ASN A N 1
ATOM 775 C CA . ASN A 1 102 ? 1.333 17.777 19.926 1.00 96.62 102 ASN A CA 1
ATOM 776 C C . ASN A 1 102 ? -0.185 17.959 20.036 1.00 96.62 102 ASN A C 1
ATOM 778 O O . ASN A 1 102 ? -0.684 18.411 21.062 1.00 96.62 102 ASN A O 1
ATOM 782 N N . LEU A 1 103 ? -0.936 17.513 19.026 1.00 97.19 103 LEU A N 1
ATOM 783 C CA . LEU A 1 103 ? -2.398 17.584 19.048 1.00 97.19 103 LEU A CA 1
ATOM 784 C C . LEU A 1 103 ? -3.024 16.675 20.119 1.00 97.19 103 LEU A C 1
ATOM 786 O O . LEU A 1 103 ? -4.050 17.036 20.692 1.00 97.19 103 LEU A O 1
ATOM 790 N N . LEU A 1 104 ? -2.419 15.521 20.413 1.00 97.25 104 LEU A N 1
ATOM 791 C CA . LEU A 1 104 ? -2.823 14.644 21.516 1.00 97.25 104 LEU A CA 1
ATOM 792 C C . LEU A 1 104 ? -2.614 15.331 22.871 1.00 97.25 104 LEU A C 1
ATOM 794 O O . LEU A 1 104 ? -3.538 15.351 23.676 1.00 97.25 104 LEU A O 1
ATOM 798 N N . LYS A 1 105 ? -1.452 15.962 23.099 1.00 97.06 105 LYS A N 1
ATOM 799 C CA . LYS A 1 105 ? -1.179 16.735 24.329 1.00 97.06 105 LYS A CA 1
ATOM 800 C C . LYS A 1 105 ? -2.162 17.888 24.532 1.00 97.06 105 LYS A C 1
ATOM 802 O O . LYS A 1 105 ? -2.512 18.203 25.662 1.00 97.06 105 LYS A O 1
ATOM 807 N N . GLU A 1 106 ? -2.608 18.504 23.442 1.00 97.94 106 GLU A N 1
ATOM 808 C CA . GLU A 1 106 ? -3.614 19.569 23.454 1.00 97.94 106 GLU A CA 1
ATOM 809 C C . GLU A 1 106 ? -5.062 19.049 23.574 1.00 97.94 106 GLU A C 1
ATOM 811 O O . GLU A 1 106 ? -5.998 19.846 23.547 1.00 97.94 106 GLU A O 1
ATOM 816 N N . GLY A 1 107 ? -5.282 17.731 23.665 1.00 97.75 107 GLY A N 1
ATOM 817 C CA . GLY A 1 107 ? -6.619 17.130 23.750 1.00 97.75 107 GLY A CA 1
ATOM 818 C C . GLY A 1 107 ? -7.442 17.230 22.457 1.00 97.75 107 GLY A C 1
ATOM 819 O O . GLY A 1 107 ? -8.659 17.055 22.476 1.00 97.75 107 GLY A O 1
ATOM 820 N N . LYS A 1 108 ? -6.805 17.510 21.312 1.00 98.19 108 LYS A N 1
ATOM 821 C CA . LYS A 1 108 ? -7.475 17.747 20.018 1.00 98.19 108 LYS A CA 1
ATOM 822 C C . LYS A 1 108 ? -7.763 16.475 19.218 1.00 98.19 108 LYS A C 1
ATOM 824 O O . LYS A 1 108 ? -8.472 16.540 18.216 1.00 98.19 108 LYS A O 1
ATOM 829 N N . LEU A 1 109 ? -7.236 15.321 19.636 1.00 97.56 109 LEU A N 1
ATOM 830 C CA . LEU A 1 109 ? -7.420 14.030 18.958 1.00 97.56 109 LEU A CA 1
ATOM 831 C C . LEU A 1 109 ? -8.036 12.952 19.880 1.00 97.56 109 LEU A C 1
ATOM 833 O O . LEU A 1 109 ? -7.463 11.868 20.007 1.00 97.56 109 LEU A O 1
ATOM 837 N N . PRO A 1 110 ? -9.221 13.185 20.480 1.00 97.44 110 PRO A N 1
ATOM 838 C CA . PRO A 1 110 ? -9.787 12.306 21.515 1.00 97.44 110 PRO A CA 1
ATOM 839 C C . PRO A 1 110 ? -10.068 10.873 21.030 1.00 97.44 110 PRO A C 1
ATOM 841 O O . PRO A 1 110 ? -9.911 9.905 21.770 1.00 97.44 110 PRO A O 1
ATOM 844 N N . ASN A 1 111 ? -10.444 10.703 19.757 1.00 97.06 111 ASN A N 1
ATOM 845 C CA . ASN A 1 111 ? -10.673 9.371 19.186 1.00 97.06 111 ASN A CA 1
ATOM 846 C C . ASN A 1 111 ? -9.365 8.595 18.977 1.00 97.06 111 ASN A C 1
ATOM 848 O O . ASN A 1 111 ? -9.322 7.390 19.214 1.00 97.06 111 ASN A O 1
ATOM 852 N N . ILE A 1 112 ? -8.298 9.279 18.554 1.00 96.06 112 ILE A N 1
ATOM 853 C CA . ILE A 1 112 ? -6.979 8.660 18.379 1.00 96.06 112 ILE A CA 1
ATOM 854 C C . ILE A 1 112 ? -6.381 8.323 19.745 1.00 96.06 112 ILE A C 1
ATOM 856 O O . ILE A 1 112 ? 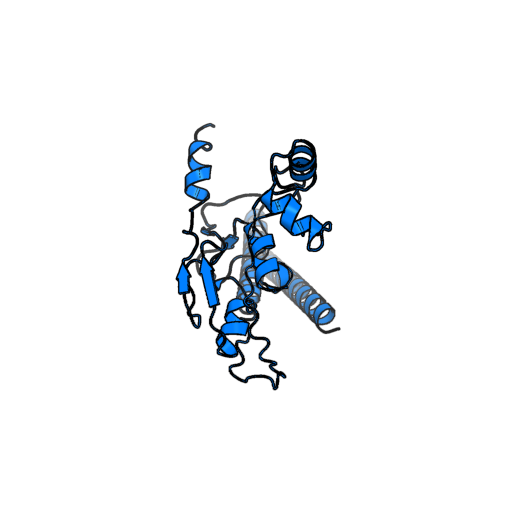-5.865 7.224 19.919 1.00 96.06 112 ILE A O 1
ATOM 860 N N . GLU A 1 113 ? -6.521 9.213 20.730 1.00 97.06 113 GLU A N 1
ATOM 861 C CA . GLU A 1 113 ? -6.121 8.959 22.117 1.00 97.06 113 GLU A CA 1
ATOM 862 C C . GLU A 1 113 ? -6.789 7.695 22.670 1.00 97.06 113 GLU A C 1
ATOM 864 O O . GLU A 1 113 ? -6.109 6.818 23.199 1.00 97.06 113 GLU A O 1
ATOM 869 N N . LYS A 1 114 ? -8.105 7.546 22.464 1.00 97.88 114 LYS A N 1
ATOM 870 C CA . LYS A 1 114 ? -8.848 6.347 22.872 1.00 97.88 114 LYS A CA 1
ATOM 871 C C . LYS A 1 114 ? -8.353 5.072 22.181 1.00 97.88 114 LYS A C 1
ATOM 873 O O . LYS A 1 114 ? -8.302 4.022 22.818 1.00 97.88 114 LYS A O 1
ATOM 878 N N . ILE A 1 115 ? -8.001 5.139 20.895 1.00 96.12 115 ILE A N 1
ATOM 879 C CA . ILE A 1 115 ? -7.441 3.991 20.161 1.00 96.12 115 ILE A CA 1
ATOM 880 C C . ILE A 1 115 ? -6.066 3.616 20.721 1.00 96.12 115 ILE A C 1
ATOM 882 O O . ILE A 1 115 ? -5.794 2.435 20.919 1.00 96.12 115 ILE A O 1
ATOM 886 N N . ILE A 1 116 ? -5.216 4.606 21.004 1.00 96.12 116 ILE A N 1
ATOM 887 C CA . ILE A 1 116 ? -3.878 4.381 21.560 1.00 96.12 116 ILE A CA 1
ATOM 888 C C . ILE A 1 116 ? -3.975 3.771 22.963 1.00 96.12 116 ILE A C 1
ATOM 890 O O . ILE A 1 116 ? -3.291 2.789 23.235 1.00 96.12 116 ILE A O 1
ATOM 894 N N . SER A 1 117 ? -4.839 4.302 23.837 1.00 97.00 117 SER A N 1
ATOM 895 C CA . SER A 1 117 ? -4.954 3.846 25.231 1.00 97.00 117 SER A CA 1
ATOM 896 C C . SER A 1 117 ? -5.526 2.435 25.380 1.00 97.00 117 SER A C 1
ATOM 898 O O . SER A 1 117 ? -5.212 1.754 26.350 1.00 97.00 117 SER A O 1
ATOM 900 N N . ASN A 1 118 ? -6.323 1.977 24.410 1.00 97.75 118 ASN A N 1
ATOM 901 C CA . ASN A 1 118 ? -6.892 0.625 24.375 1.00 97.75 118 ASN A CA 1
ATOM 902 C C . ASN A 1 118 ? -6.176 -0.301 23.374 1.00 97.75 118 ASN A C 1
ATOM 904 O O . ASN A 1 118 ? -6.693 -1.368 23.045 1.00 97.75 118 ASN A O 1
ATOM 908 N N . GLY A 1 119 ? -5.027 0.116 22.842 1.00 96.31 119 GLY A N 1
ATOM 909 C CA . GLY A 1 119 ? -4.373 -0.554 21.726 1.00 96.31 119 GLY A CA 1
ATOM 910 C C . GLY A 1 119 ? -2.858 -0.448 21.779 1.00 96.31 119 GLY A C 1
ATOM 911 O O . GLY A 1 119 ? -2.228 -0.605 22.822 1.00 96.31 119 GLY A O 1
ATOM 912 N N . SER A 1 120 ? -2.243 -0.246 20.618 1.00 94.94 120 SER A N 1
ATOM 913 C CA . SER A 1 120 ? -0.793 -0.124 20.500 1.00 94.94 120 SER A CA 1
ATOM 914 C C . SER A 1 120 ? -0.432 1.000 19.543 1.00 94.94 120 SER A C 1
ATOM 916 O O . SER A 1 120 ? -1.088 1.204 18.521 1.00 94.94 120 SER A O 1
ATOM 918 N N . LYS A 1 121 ? 0.638 1.716 19.882 1.00 94.50 121 LYS A N 1
ATOM 919 C CA . LYS A 1 121 ? 1.236 2.786 19.086 1.00 94.50 121 LYS A CA 1
ATOM 920 C C . LYS A 1 121 ? 2.708 2.460 18.862 1.00 94.50 121 LYS A C 1
ATOM 922 O O . LYS A 1 121 ? 3.379 1.988 19.775 1.00 94.50 121 LYS A O 1
ATOM 927 N N . GLY A 1 122 ? 3.214 2.760 17.671 1.00 92.12 122 GLY A N 1
ATOM 928 C CA . GLY A 1 122 ? 4.633 2.649 17.366 1.00 92.12 122 GLY A CA 1
ATOM 929 C C . GLY A 1 122 ? 5.010 3.390 16.092 1.00 92.12 122 GLY A C 1
ATOM 930 O O . GLY A 1 122 ? 4.151 3.757 15.284 1.00 92.12 122 GLY A O 1
ATOM 931 N N . ASP A 1 123 ? 6.310 3.600 15.922 1.00 91.62 123 ASP A N 1
ATOM 932 C CA . ASP A 1 123 ? 6.868 4.136 14.690 1.00 91.62 123 ASP A CA 1
ATOM 933 C C . ASP A 1 123 ? 6.900 3.055 13.609 1.00 91.62 123 ASP A C 1
ATOM 935 O O . ASP A 1 123 ? 7.413 1.953 13.813 1.00 91.62 123 ASP A O 1
ATOM 939 N N . LEU A 1 124 ? 6.382 3.391 12.428 1.00 88.38 124 LEU A N 1
ATOM 940 C CA . LEU A 1 124 ? 6.527 2.574 11.230 1.00 88.38 124 LEU A CA 1
ATOM 941 C C . LEU A 1 124 ? 7.510 3.253 10.286 1.00 88.38 124 LEU A C 1
ATOM 943 O O . LEU A 1 124 ? 7.308 4.388 9.853 1.00 88.38 124 LEU A O 1
ATOM 947 N N . ARG A 1 125 ? 8.593 2.549 9.952 1.00 87.06 125 ARG A N 1
ATOM 948 C CA . ARG A 1 125 ? 9.606 3.070 9.038 1.00 87.06 125 ARG A CA 1
ATOM 949 C C . ARG A 1 125 ? 9.087 3.038 7.603 1.00 87.06 125 ARG A C 1
ATOM 951 O O . ARG A 1 125 ? 8.947 1.972 7.008 1.00 87.06 125 ARG A O 1
ATOM 958 N N . SER A 1 126 ? 8.870 4.218 7.034 1.00 85.38 126 SER A N 1
ATOM 959 C CA . SER A 1 126 ? 8.518 4.370 5.624 1.00 85.38 126 SER A CA 1
ATOM 960 C C . SER A 1 126 ? 9.667 3.983 4.696 1.00 85.38 126 SER A C 1
ATOM 962 O O . SER A 1 126 ? 10.848 4.195 4.987 1.00 85.38 126 SER A O 1
ATOM 964 N N . TYR A 1 127 ? 9.306 3.440 3.536 1.00 80.62 127 TYR A N 1
ATOM 965 C CA . TYR A 1 127 ? 10.246 3.171 2.458 1.00 80.62 127 TYR A CA 1
ATOM 966 C C . TYR A 1 127 ? 10.663 4.469 1.760 1.00 80.62 127 TYR A C 1
ATOM 968 O O . TYR A 1 127 ? 9.819 5.277 1.374 1.00 80.62 127 TYR A O 1
ATOM 976 N N . ILE A 1 128 ? 11.966 4.633 1.541 1.00 76.94 128 ILE A N 1
ATOM 977 C CA . ILE A 1 128 ? 12.533 5.740 0.767 1.00 76.94 128 ILE A CA 1
ATOM 978 C C . ILE A 1 128 ? 12.916 5.188 -0.604 1.00 76.94 128 ILE A C 1
ATOM 980 O O . ILE A 1 128 ? 13.623 4.182 -0.682 1.00 76.94 128 ILE A O 1
ATOM 984 N N . SER A 1 129 ? 12.443 5.824 -1.678 1.00 67.31 129 SER A N 1
ATOM 985 C CA . SER A 1 129 ? 12.694 5.335 -3.034 1.00 67.31 129 SER A CA 1
ATOM 986 C C . SER A 1 129 ? 14.188 5.396 -3.378 1.00 67.31 129 SER A C 1
ATOM 988 O O . SER A 1 129 ? 14.771 6.479 -3.329 1.00 67.31 129 SER A O 1
ATOM 990 N N . PRO A 1 130 ? 14.819 4.271 -3.768 1.00 60.22 130 PRO A N 1
ATOM 991 C CA . PRO A 1 130 ? 16.237 4.233 -4.118 1.00 60.22 130 PRO A CA 1
ATOM 992 C C . PRO A 1 130 ? 16.516 4.860 -5.489 1.00 60.22 130 PRO A C 1
ATOM 994 O O . PRO A 1 130 ? 17.661 5.167 -5.796 1.00 60.22 130 PRO A O 1
ATOM 997 N N . ILE A 1 131 ? 15.481 5.046 -6.317 1.00 57.41 131 ILE A N 1
ATOM 998 C CA . ILE A 1 131 ? 15.604 5.546 -7.697 1.00 57.41 131 ILE A CA 1
ATOM 999 C C . ILE A 1 131 ? 15.538 7.079 -7.744 1.00 57.41 131 ILE A C 1
ATOM 1001 O O . ILE A 1 131 ? 15.817 7.677 -8.781 1.00 57.41 131 ILE A O 1
ATOM 1005 N N . ASN A 1 132 ? 15.207 7.743 -6.633 1.00 56.94 132 ASN A N 1
ATOM 1006 C CA . ASN A 1 132 ? 15.170 9.197 -6.595 1.00 56.94 132 ASN A CA 1
ATOM 1007 C C . ASN A 1 132 ? 16.437 9.770 -5.930 1.00 56.94 132 ASN A C 1
ATOM 1009 O O . ASN A 1 132 ? 16.577 9.667 -4.710 1.00 56.94 132 ASN A O 1
ATOM 1013 N N . PRO A 1 133 ? 17.337 10.426 -6.688 1.00 49.22 133 PRO A N 1
ATOM 1014 C CA . PRO A 1 133 ? 18.511 11.091 -6.123 1.00 49.22 133 PRO A CA 1
ATOM 1015 C C . PRO A 1 133 ? 18.163 12.335 -5.280 1.00 49.22 133 PRO A C 1
ATOM 1017 O O . PRO A 1 133 ? 19.025 12.852 -4.572 1.00 49.22 133 PRO A O 1
ATOM 1020 N N . PHE A 1 134 ? 16.912 12.812 -5.293 1.00 52.78 134 PHE A N 1
ATOM 1021 C CA . PHE A 1 134 ? 16.499 14.030 -4.594 1.00 52.78 134 PHE A CA 1
ATOM 1022 C C . PHE A 1 134 ? 15.734 13.730 -3.296 1.00 52.78 134 PHE A C 1
ATOM 1024 O O . PHE A 1 134 ? 14.502 13.792 -3.229 1.00 52.78 134 PHE A O 1
ATOM 1031 N N . LYS A 1 135 ? 16.496 13.493 -2.218 1.00 51.25 135 LYS A N 1
ATOM 1032 C CA . LYS A 1 135 ? 16.002 13.488 -0.824 1.00 51.25 135 LYS A CA 1
ATOM 1033 C C . LYS A 1 135 ? 15.363 14.821 -0.396 1.00 51.25 135 LYS A C 1
ATOM 1035 O O . LYS A 1 135 ? 14.656 14.851 0.599 1.00 51.25 135 LYS A O 1
ATOM 1040 N N . ASN A 1 136 ? 15.556 15.894 -1.166 1.00 54.59 136 ASN A N 1
ATOM 1041 C CA . ASN A 1 136 ? 15.080 17.253 -0.868 1.00 54.59 136 ASN A CA 1
ATOM 1042 C C . ASN A 1 136 ? 13.651 17.541 -1.377 1.00 54.59 136 ASN A C 1
ATOM 1044 O O . ASN A 1 136 ? 13.274 18.695 -1.558 1.00 54.59 136 ASN A O 1
ATOM 1048 N N . THR A 1 137 ? 12.854 16.511 -1.664 1.00 63.03 137 THR A N 1
ATOM 1049 C CA . THR A 1 137 ? 11.423 16.680 -1.967 1.00 63.03 137 THR A CA 1
ATOM 1050 C C . THR A 1 137 ? 10.622 16.853 -0.675 1.00 63.03 137 THR A C 1
ATOM 1052 O O . THR A 1 137 ? 11.066 16.419 0.383 1.00 63.03 137 THR A O 1
ATOM 1055 N N . ALA A 1 138 ? 9.416 17.431 -0.747 1.00 59.53 138 ALA A N 1
ATOM 1056 C CA . ALA A 1 138 ? 8.535 17.581 0.422 1.00 59.53 138 ALA A CA 1
ATOM 1057 C C . ALA A 1 138 ? 8.260 16.246 1.149 1.00 59.53 138 ALA A C 1
ATOM 1059 O O . ALA A 1 138 ? 8.071 16.221 2.359 1.00 59.53 138 ALA A O 1
ATOM 1060 N N . GLY A 1 139 ? 8.287 15.129 0.412 1.00 66.44 139 GLY A N 1
ATOM 1061 C CA . GLY A 1 139 ? 8.166 13.779 0.961 1.00 66.44 139 GLY A CA 1
ATOM 1062 C C . GLY A 1 139 ? 9.489 13.131 1.382 1.00 66.44 139 GLY A C 1
ATOM 1063 O O . GLY A 1 139 ? 9.492 11.951 1.694 1.00 66.44 139 GLY A O 1
ATOM 1064 N N . GLY A 1 140 ? 10.638 13.810 1.335 1.00 69.31 140 GLY A N 1
ATOM 1065 C CA . GLY A 1 140 ? 11.925 13.226 1.740 1.00 69.31 140 GLY A CA 1
ATOM 1066 C C . GLY A 1 140 ? 12.373 12.017 0.902 1.00 69.31 140 GLY A C 1
ATOM 1067 O O . GLY A 1 140 ? 13.080 11.143 1.400 1.00 69.31 140 GLY A O 1
ATOM 1068 N N . GLY A 1 141 ? 11.915 11.914 -0.353 1.00 73.88 141 GLY A N 1
ATOM 1069 C CA . GLY A 1 141 ? 12.102 10.726 -1.201 1.00 73.88 141 GLY A CA 1
ATOM 1070 C C . GLY A 1 141 ? 11.062 9.613 -0.990 1.00 73.88 141 GLY A C 1
ATOM 1071 O O . GLY A 1 141 ? 11.204 8.526 -1.554 1.00 73.88 141 GLY A O 1
ATOM 1072 N N . MET A 1 142 ? 10.016 9.870 -0.201 1.00 81.56 142 MET A N 1
ATOM 1073 C CA . MET A 1 142 ? 8.852 9.000 -0.034 1.00 81.56 142 MET A CA 1
ATOM 1074 C C . MET A 1 142 ? 7.764 9.372 -1.044 1.00 81.56 142 MET A C 1
ATOM 1076 O O . MET A 1 142 ? 7.420 10.543 -1.203 1.00 81.56 142 MET A O 1
ATOM 1080 N N . PHE A 1 143 ? 7.201 8.366 -1.709 1.00 82.06 143 PHE A N 1
ATOM 1081 C CA . PHE A 1 143 ? 6.133 8.551 -2.689 1.00 82.06 143 PHE A CA 1
ATOM 1082 C C . PHE A 1 143 ? 4.888 7.780 -2.279 1.00 82.06 143 PHE A C 1
ATOM 1084 O O . PHE A 1 143 ? 4.958 6.568 -2.060 1.00 82.06 143 PHE A O 1
ATOM 1091 N N . SER A 1 144 ? 3.744 8.468 -2.247 1.00 86.56 144 SER A N 1
ATOM 1092 C CA . SER A 1 144 ? 2.463 7.888 -1.840 1.00 86.56 144 SER A CA 1
ATOM 1093 C C . SER A 1 144 ? 2.133 6.633 -2.656 1.00 86.56 144 SER A C 1
ATOM 1095 O O . SER A 1 144 ? 1.888 5.580 -2.077 1.00 86.56 144 SER A O 1
ATOM 1097 N N . SER A 1 145 ? 2.224 6.676 -3.989 1.00 87.44 145 SER A N 1
ATOM 1098 C CA . SER A 1 145 ? 1.926 5.507 -4.834 1.00 87.44 145 SER A CA 1
ATOM 1099 C C . SER A 1 145 ? 2.723 4.256 -4.440 1.00 87.44 145 SER A C 1
ATOM 1101 O O . SER A 1 145 ? 2.151 3.169 -4.343 1.00 87.44 145 SER A O 1
ATOM 1103 N N . ALA A 1 146 ? 4.020 4.405 -4.164 1.00 88.12 146 ALA A N 1
ATOM 1104 C CA . ALA A 1 146 ? 4.896 3.310 -3.762 1.00 88.12 146 ALA A CA 1
ATOM 1105 C C . ALA A 1 146 ? 4.593 2.819 -2.336 1.00 88.12 146 ALA A C 1
ATOM 1107 O O . ALA A 1 146 ? 4.487 1.610 -2.105 1.00 88.12 146 ALA A O 1
ATOM 1108 N N . LEU A 1 147 ? 4.404 3.738 -1.382 1.00 90.75 147 LEU A N 1
ATOM 1109 C CA . LEU A 1 147 ? 4.109 3.409 0.016 1.00 90.75 147 LEU A CA 1
ATOM 1110 C C . LEU A 1 147 ? 2.761 2.703 0.166 1.00 90.75 147 LEU A C 1
ATOM 1112 O O . LEU A 1 147 ? 2.699 1.603 0.708 1.00 90.75 147 LEU A O 1
ATOM 1116 N N . TRP A 1 148 ? 1.692 3.285 -0.373 1.00 93.06 148 TRP A N 1
ATOM 1117 C CA . TRP A 1 148 ? 0.341 2.735 -0.273 1.00 93.06 148 TRP A CA 1
ATOM 1118 C C . TRP A 1 148 ? 0.184 1.401 -1.005 1.00 93.06 148 TRP A C 1
ATOM 1120 O O . TRP A 1 148 ? -0.564 0.531 -0.552 1.00 93.06 148 TRP A O 1
ATOM 1130 N N . THR A 1 149 ? 0.915 1.201 -2.108 1.00 92.75 149 THR A N 1
ATOM 1131 C CA . THR A 1 149 ? 0.989 -0.115 -2.757 1.00 92.75 149 THR A CA 1
ATOM 1132 C C . THR A 1 149 ? 1.692 -1.116 -1.848 1.00 92.75 149 THR A C 1
ATOM 1134 O O . THR A 1 149 ? 1.184 -2.217 -1.661 1.00 92.75 149 THR A O 1
ATOM 1137 N N . SER A 1 150 ? 2.804 -0.724 -1.221 1.00 92.81 150 SER A N 1
ATOM 1138 C CA . SER A 1 150 ? 3.553 -1.599 -0.312 1.00 92.81 150 SER A CA 1
ATOM 1139 C C . SER A 1 150 ? 2.732 -2.011 0.911 1.00 92.81 150 SER A C 1
ATOM 1141 O O . SER A 1 150 ? 2.779 -3.178 1.290 1.00 92.81 150 SER A O 1
ATOM 1143 N N . ILE A 1 151 ? 1.926 -1.102 1.475 1.00 94.94 151 ILE A N 1
ATOM 1144 C CA . ILE A 1 151 ? 0.971 -1.411 2.554 1.00 94.94 151 ILE A CA 1
ATOM 1145 C C . ILE A 1 151 ? -0.047 -2.456 2.081 1.00 94.94 151 ILE A C 1
ATOM 1147 O O . ILE A 1 151 ? -0.295 -3.437 2.776 1.00 94.94 151 ILE A O 1
ATOM 1151 N N . ALA A 1 152 ? -0.615 -2.279 0.885 1.00 95.44 152 ALA A N 1
ATOM 1152 C CA . ALA A 1 152 ? -1.627 -3.191 0.360 1.00 95.44 152 ALA A CA 1
ATOM 1153 C C . ALA A 1 152 ? -1.071 -4.573 -0.012 1.00 95.44 152 ALA A C 1
ATOM 1155 O O . ALA A 1 152 ? -1.807 -5.554 0.066 1.00 95.44 152 ALA A O 1
ATOM 1156 N N . THR A 1 153 ? 0.186 -4.665 -0.452 1.00 94.50 153 THR A N 1
ATOM 1157 C CA . THR A 1 153 ? 0.782 -5.921 -0.939 1.00 94.50 153 THR A CA 1
ATOM 1158 C C . THR A 1 153 ? 1.680 -6.615 0.080 1.00 94.50 153 THR A C 1
ATOM 1160 O O . THR A 1 153 ? 2.007 -7.779 -0.118 1.00 94.50 153 THR A O 1
ATOM 1163 N N . GLY A 1 154 ? 2.153 -5.914 1.115 1.00 93.81 154 GLY A N 1
ATOM 1164 C CA . GLY A 1 154 ? 3.207 -6.409 2.010 1.00 93.81 154 GLY A CA 1
ATOM 1165 C C . GLY A 1 154 ? 4.542 -6.654 1.291 1.00 93.81 154 GLY A C 1
ATOM 1166 O O . GLY A 1 154 ? 5.295 -7.548 1.666 1.00 93.81 154 GLY A O 1
ATOM 1167 N N . LYS A 1 155 ? 4.809 -5.913 0.207 1.00 91.44 155 LYS A N 1
ATOM 1168 C CA . LYS A 1 155 ? 5.954 -6.117 -0.701 1.00 91.44 155 LYS A CA 1
ATOM 1169 C C . LYS A 1 155 ? 6.625 -4.796 -1.013 1.00 91.44 155 LYS A C 1
ATOM 1171 O O . LYS A 1 155 ? 5.942 -3.776 -1.083 1.00 91.44 155 LYS A O 1
ATOM 1176 N N . THR A 1 156 ? 7.933 -4.820 -1.239 1.00 87.88 156 THR A N 1
ATOM 1177 C CA . THR A 1 156 ? 8.695 -3.619 -1.591 1.00 87.88 156 THR A CA 1
ATOM 1178 C C . THR A 1 156 ? 8.236 -3.038 -2.935 1.00 87.88 156 THR A C 1
ATOM 1180 O O . THR A 1 156 ? 7.740 -3.780 -3.789 1.00 87.88 156 THR A O 1
ATOM 1183 N N . PRO A 1 157 ? 8.459 -1.736 -3.188 1.00 85.69 157 PRO A N 1
ATOM 1184 C CA . PRO A 1 157 ? 8.177 -1.104 -4.482 1.00 85.69 157 PRO A CA 1
ATOM 1185 C C . PRO A 1 157 ? 8.773 -1.821 -5.698 1.00 85.69 157 PRO A C 1
ATOM 1187 O O . PRO A 1 157 ? 8.174 -1.841 -6.773 1.00 85.69 157 PRO A O 1
ATOM 1190 N N . ARG A 1 158 ? 9.943 -2.449 -5.532 1.00 80.44 158 ARG A N 1
ATOM 1191 C CA . ARG A 1 158 ? 10.581 -3.239 -6.590 1.00 80.44 158 ARG A CA 1
ATOM 1192 C C . ARG A 1 158 ? 9.806 -4.525 -6.880 1.00 80.44 158 ARG A C 1
ATOM 1194 O O . ARG A 1 158 ? 9.546 -4.823 -8.042 1.00 80.44 158 ARG A O 1
ATOM 1201 N N . GLU A 1 159 ? 9.419 -5.261 -5.840 1.00 84.56 159 GLU A N 1
ATOM 1202 C CA . GLU A 1 159 ? 8.649 -6.505 -5.970 1.00 84.56 159 GLU A CA 1
ATOM 1203 C C . GLU A 1 159 ? 7.231 -6.245 -6.497 1.00 84.56 159 GLU A C 1
ATOM 1205 O O . GLU A 1 159 ? 6.757 -6.952 -7.384 1.00 84.56 159 GLU A O 1
ATOM 1210 N N . ASN A 1 160 ? 6.550 -5.218 -5.977 1.00 87.62 160 ASN A N 1
ATOM 1211 C CA . ASN A 1 160 ? 5.181 -4.885 -6.376 1.00 87.62 160 ASN A CA 1
ATOM 1212 C C . ASN A 1 160 ? 5.105 -4.099 -7.701 1.00 87.62 160 ASN A C 1
ATOM 1214 O O . ASN A 1 160 ? 4.033 -4.026 -8.298 1.00 87.62 160 ASN A O 1
ATOM 1218 N N . GLY A 1 161 ? 6.224 -3.559 -8.196 1.00 83.12 161 GLY A N 1
ATOM 1219 C CA . GLY A 1 161 ? 6.336 -2.886 -9.493 1.00 83.12 161 GLY A CA 1
ATOM 1220 C C . GLY A 1 161 ? 5.969 -1.396 -9.512 1.00 83.12 161 GLY A C 1
ATOM 1221 O O . GLY A 1 161 ? 6.040 -0.781 -10.578 1.00 83.12 161 GLY A O 1
ATOM 1222 N N . VAL A 1 162 ? 5.598 -0.792 -8.378 1.00 85.69 162 VAL A N 1
ATOM 1223 C CA . VAL A 1 162 ? 5.234 0.631 -8.266 1.00 85.69 162 VAL A CA 1
ATOM 1224 C C . VAL A 1 162 ? 6.284 1.378 -7.454 1.00 85.69 162 VAL A C 1
ATOM 1226 O O . VAL A 1 162 ? 6.265 1.354 -6.229 1.00 85.69 162 VAL A O 1
ATOM 1229 N N . GLN A 1 163 ? 7.186 2.072 -8.150 1.00 80.25 163 GLN A N 1
ATOM 1230 C CA . GLN A 1 163 ? 8.376 2.694 -7.548 1.00 80.25 163 GLN A CA 1
ATOM 1231 C C . GLN A 1 163 ? 8.327 4.226 -7.447 1.00 80.25 163 GLN A C 1
ATOM 1233 O O . GLN A 1 163 ? 9.081 4.814 -6.670 1.00 80.25 163 GLN A O 1
ATOM 1238 N N . ASP A 1 164 ? 7.451 4.869 -8.218 1.00 77.50 164 ASP A N 1
ATOM 1239 C CA . ASP A 1 164 ? 7.343 6.329 -8.318 1.00 77.50 164 ASP A CA 1
ATOM 1240 C C . ASP A 1 164 ? 5.870 6.724 -8.570 1.00 77.50 164 ASP A C 1
ATOM 1242 O O . ASP A 1 164 ? 5.014 5.885 -8.877 1.00 77.50 164 ASP A O 1
ATOM 1246 N N . LEU A 1 165 ? 5.556 8.005 -8.406 1.00 76.75 165 LEU A N 1
ATOM 1247 C CA . LEU A 1 165 ? 4.300 8.641 -8.797 1.00 76.75 165 LEU A CA 1
ATOM 1248 C C . LEU A 1 165 ? 4.183 8.779 -10.320 1.00 76.75 165 LEU A C 1
ATOM 1250 O O . LEU A 1 165 ? 3.074 8.786 -10.854 1.00 76.75 165 LEU A O 1
ATOM 1254 N N . ILE A 1 166 ? 5.320 8.890 -11.013 1.00 77.19 166 ILE A N 1
ATOM 1255 C CA . ILE A 1 166 ? 5.383 9.020 -12.467 1.00 77.19 166 ILE A CA 1
ATOM 1256 C C . ILE A 1 166 ? 6.145 7.836 -13.048 1.00 77.19 166 ILE A C 1
ATOM 1258 O O . ILE A 1 166 ? 7.276 7.540 -12.679 1.00 77.19 166 ILE A O 1
ATOM 1262 N N . MET A 1 167 ? 5.511 7.177 -14.002 1.00 76.19 167 MET A N 1
ATOM 1263 C CA . MET A 1 167 ? 6.039 6.050 -14.745 1.00 76.19 167 MET A CA 1
ATOM 1264 C C . MET A 1 167 ? 6.317 6.484 -16.181 1.00 76.19 167 MET A C 1
ATOM 1266 O O . MET A 1 167 ? 5.426 6.983 -16.869 1.00 76.19 167 MET A O 1
ATOM 1270 N N . VAL A 1 168 ? 7.548 6.279 -16.643 1.00 74.69 168 VAL A N 1
ATOM 1271 C CA . VAL A 1 168 ? 7.967 6.617 -18.008 1.00 74.69 168 VAL A CA 1
ATOM 1272 C C . VAL A 1 168 ? 7.840 5.381 -18.888 1.00 74.69 168 VAL A C 1
ATOM 1274 O O . VAL A 1 168 ? 8.295 4.307 -18.516 1.00 74.69 168 VAL A O 1
ATOM 1277 N N . SER A 1 169 ? 7.232 5.514 -20.060 1.00 73.44 169 SER A N 1
ATOM 1278 C CA . SER A 1 169 ? 7.144 4.442 -21.059 1.00 73.44 169 SER A CA 1
ATOM 1279 C C . SER A 1 169 ? 7.509 4.972 -22.441 1.00 73.44 169 SER A C 1
ATOM 1281 O O . SER A 1 169 ? 7.201 6.122 -22.755 1.00 73.44 169 SER A O 1
ATOM 1283 N N . LEU A 1 170 ? 8.154 4.147 -23.265 1.00 73.25 170 LEU A N 1
ATOM 1284 C CA . LEU A 1 170 ? 8.337 4.440 -24.687 1.00 73.25 170 LEU A CA 1
ATOM 1285 C C . LEU A 1 170 ? 7.113 3.975 -25.495 1.00 73.25 170 LEU A C 1
ATOM 1287 O O . LEU A 1 170 ? 6.382 3.083 -25.044 1.00 73.25 170 LEU A O 1
ATOM 1291 N N . PRO A 1 171 ? 6.878 4.538 -26.694 1.00 70.00 171 PRO A N 1
ATOM 1292 C CA . PRO A 1 171 ? 5.826 4.071 -27.586 1.00 70.00 171 PRO A CA 1
ATOM 1293 C C . PRO A 1 171 ? 6.001 2.575 -27.881 1.00 70.00 171 PRO A C 1
ATOM 1295 O O . PRO A 1 171 ? 7.104 2.112 -28.153 1.00 70.00 171 PRO A O 1
ATOM 1298 N N . GLY A 1 172 ? 4.915 1.806 -27.786 1.00 70.12 172 GLY A N 1
ATOM 1299 C CA . GLY A 1 172 ? 4.930 0.353 -28.000 1.00 70.12 172 GLY A CA 1
ATOM 1300 C C . GLY A 1 172 ? 5.311 -0.498 -26.779 1.00 70.12 172 GLY A C 1
ATOM 1301 O O . GLY A 1 172 ? 5.091 -1.709 -26.804 1.00 70.12 172 GLY A O 1
ATOM 1302 N N . MET A 1 173 ? 5.802 0.092 -25.681 1.00 68.00 173 MET A N 1
ATOM 1303 C CA . MET A 1 173 ? 6.064 -0.658 -24.447 1.00 68.00 173 MET A CA 1
ATOM 1304 C C . MET A 1 173 ? 4.774 -0.946 -23.668 1.00 68.00 173 MET A C 1
ATOM 1306 O O . MET A 1 173 ? 3.940 -0.064 -23.458 1.00 68.00 173 MET A O 1
ATOM 1310 N N . LYS A 1 174 ? 4.638 -2.182 -23.172 1.00 63.84 174 LYS A N 1
ATOM 1311 C CA . LYS A 1 174 ? 3.523 -2.589 -22.292 1.00 63.84 174 LYS A CA 1
ATOM 1312 C C . LYS A 1 174 ? 3.750 -2.207 -20.832 1.00 63.84 174 LYS A C 1
ATOM 1314 O O . LYS A 1 174 ? 2.789 -2.012 -20.091 1.00 63.84 174 LYS A O 1
ATOM 1319 N N . HIS A 1 175 ? 5.014 -2.110 -20.430 1.00 66.75 175 HIS A N 1
ATOM 1320 C CA . HIS A 1 175 ? 5.417 -1.805 -19.065 1.00 66.75 175 HIS A CA 1
ATOM 1321 C C . HIS A 1 175 ? 6.305 -0.563 -19.039 1.00 66.75 175 HIS A C 1
ATOM 1323 O O . HIS A 1 175 ? 7.095 -0.365 -19.965 1.00 66.75 175 HIS A O 1
ATOM 1329 N N . PRO A 1 176 ? 6.182 0.277 -18.001 1.00 69.56 176 PRO A N 1
ATOM 1330 C CA . PRO A 1 176 ? 7.058 1.421 -17.848 1.00 69.56 176 PRO A CA 1
ATOM 1331 C C . PRO A 1 176 ? 8.495 0.982 -17.567 1.00 69.56 176 PRO A C 1
ATOM 1333 O O . PRO A 1 176 ? 8.745 -0.108 -17.045 1.00 69.56 176 PRO A O 1
ATOM 1336 N N . LEU A 1 177 ? 9.431 1.858 -17.912 1.00 69.94 177 LEU A N 1
ATOM 1337 C CA . LEU A 1 177 ? 10.844 1.702 -17.624 1.00 69.94 177 LEU A CA 1
ATOM 1338 C C . LEU A 1 177 ? 11.069 1.613 -16.106 1.00 69.94 177 LEU A C 1
ATOM 1340 O O . LEU A 1 177 ? 10.402 2.316 -15.341 1.00 69.94 177 LEU A O 1
ATOM 1344 N N . PRO A 1 178 ? 12.018 0.777 -15.653 1.00 61.38 178 PRO A N 1
ATOM 1345 C CA . PRO A 1 178 ? 12.288 0.581 -14.232 1.00 61.38 178 PRO A CA 1
ATOM 1346 C C . PRO A 1 178 ? 13.100 1.723 -13.599 1.00 61.38 178 PRO A C 1
ATOM 1348 O O . PRO A 1 178 ? 13.473 1.615 -12.436 1.00 61.38 178 PRO A O 1
ATOM 1351 N N . PHE A 1 179 ? 13.380 2.799 -14.337 1.00 61.88 179 PHE A N 1
ATOM 1352 C CA . PHE A 1 179 ? 14.146 3.959 -13.890 1.00 61.88 179 PHE A CA 1
ATOM 1353 C C . PHE A 1 179 ? 13.566 5.252 -14.468 1.00 61.88 179 PHE A C 1
ATOM 1355 O O . PHE A 1 179 ? 12.863 5.253 -15.482 1.00 61.88 179 PHE A O 1
ATOM 1362 N N . ARG A 1 180 ? 13.883 6.369 -13.812 1.00 61.62 180 ARG A N 1
ATOM 1363 C CA . ARG A 1 180 ? 13.496 7.710 -14.246 1.00 61.62 180 ARG A CA 1
ATOM 1364 C C . ARG A 1 180 ? 14.633 8.336 -15.044 1.00 61.62 180 ARG A C 1
ATOM 1366 O O . ARG A 1 180 ? 15.773 8.344 -14.589 1.00 61.62 180 ARG A O 1
ATOM 1373 N N . PHE A 1 181 ? 14.322 8.882 -16.215 1.00 61.16 181 PHE A N 1
ATOM 1374 C CA . PHE A 1 181 ? 15.280 9.711 -16.938 1.00 61.16 181 PHE A CA 1
ATOM 1375 C C . PHE A 1 181 ? 15.336 11.116 -16.314 1.00 61.16 181 PHE A C 1
ATOM 1377 O O . PHE A 1 181 ? 14.285 11.659 -15.960 1.00 61.16 181 PHE A O 1
ATOM 1384 N N . PRO A 1 182 ? 16.531 11.725 -16.193 1.00 56.16 182 PRO A N 1
ATOM 1385 C CA . PRO A 1 182 ? 16.677 13.092 -15.688 1.00 56.16 182 PRO A CA 1
ATOM 1386 C C . PRO A 1 182 ? 16.072 14.140 -16.634 1.00 56.16 182 PRO A C 1
ATOM 1388 O O . PRO A 1 182 ? 15.790 15.256 -16.210 1.00 56.16 182 PRO A O 1
ATOM 1391 N N . PHE A 1 183 ? 15.824 13.769 -17.892 1.00 59.31 183 PHE A N 1
ATOM 1392 C CA . PHE A 1 183 ? 15.224 14.622 -18.911 1.00 59.31 183 PHE A CA 1
ATOM 1393 C C . PHE A 1 183 ? 13.966 13.968 -19.477 1.00 59.31 183 PHE A C 1
ATOM 1395 O O . PHE A 1 183 ? 13.913 12.748 -19.646 1.00 59.31 183 PHE A O 1
ATOM 1402 N N . THR A 1 184 ? 12.960 14.785 -19.787 1.00 55.62 184 THR A N 1
ATOM 1403 C CA . THR A 1 184 ? 11.754 14.325 -20.482 1.00 55.62 184 THR A CA 1
ATOM 1404 C C . THR A 1 184 ? 11.876 14.696 -21.952 1.00 55.62 184 THR A C 1
ATOM 1406 O O . THR A 1 184 ? 11.951 15.874 -22.279 1.00 55.62 184 THR A O 1
ATOM 1409 N N . TYR A 1 185 ? 11.902 13.702 -22.836 1.00 62.44 185 TYR A N 1
ATOM 1410 C CA . TYR A 1 185 ? 11.823 13.915 -24.281 1.00 62.44 185 TYR A CA 1
ATOM 1411 C C . TYR A 1 185 ? 10.384 13.717 -24.760 1.00 62.44 185 TYR A C 1
ATOM 1413 O O . TYR A 1 185 ? 9.646 12.927 -24.173 1.00 62.44 185 TYR A O 1
ATOM 1421 N N . ASN A 1 186 ? 10.002 14.359 -25.869 1.00 67.19 186 ASN A N 1
ATOM 1422 C CA . ASN A 1 186 ? 8.654 14.242 -26.454 1.00 67.19 186 ASN A CA 1
ATOM 1423 C C . ASN A 1 186 ? 8.247 12.797 -26.795 1.00 67.19 186 ASN A C 1
ATOM 1425 O O . ASN A 1 186 ? 7.063 12.491 -26.892 1.00 67.19 186 ASN A O 1
ATOM 1429 N N . ILE A 1 187 ? 9.220 11.897 -26.954 1.00 63.66 187 ILE A N 1
ATOM 1430 C CA . ILE A 1 187 ? 8.974 10.472 -27.193 1.00 63.66 187 ILE A CA 1
ATOM 1431 C C . ILE A 1 187 ? 8.493 9.723 -25.941 1.00 63.66 187 ILE A C 1
ATOM 1433 O O . ILE A 1 187 ? 7.959 8.624 -26.054 1.00 63.66 187 ILE A O 1
ATOM 1437 N N . PHE A 1 188 ? 8.688 10.272 -24.740 1.00 72.56 188 PHE A N 1
ATOM 1438 C CA . PHE A 1 188 ? 8.326 9.606 -23.496 1.00 72.56 188 PHE A CA 1
ATOM 1439 C C . PHE A 1 188 ? 6.859 9.826 -23.151 1.00 72.56 188 PHE A C 1
ATOM 1441 O O . PHE A 1 188 ? 6.384 10.948 -22.989 1.00 72.56 188 PHE A O 1
ATOM 1448 N N . LYS A 1 189 ? 6.145 8.724 -22.931 1.00 70.50 189 LYS A N 1
ATOM 1449 C CA . LYS A 1 189 ? 4.796 8.746 -22.383 1.00 70.50 189 LYS A CA 1
ATOM 1450 C C . LYS A 1 189 ? 4.862 8.651 -20.864 1.00 70.50 189 LYS A C 1
ATOM 1452 O O . LYS A 1 189 ? 5.206 7.599 -20.315 1.00 70.50 189 LYS A O 1
ATOM 1457 N N . LEU A 1 190 ? 4.509 9.752 -20.207 1.00 72.06 190 LEU A N 1
ATOM 1458 C CA . LEU A 1 190 ? 4.348 9.832 -18.760 1.00 72.06 190 LEU A CA 1
ATOM 1459 C C . LEU A 1 190 ? 2.987 9.257 -18.360 1.00 72.06 190 LEU A C 1
ATOM 1461 O O . LEU A 1 190 ? 1.948 9.663 -18.879 1.00 72.06 190 LEU A O 1
ATOM 1465 N N . ASN A 1 191 ? 2.990 8.312 -17.430 1.00 75.25 191 ASN A N 1
ATOM 1466 C CA . ASN A 1 191 ? 1.788 7.710 -16.869 1.00 75.25 191 ASN A CA 1
ATOM 1467 C C . ASN A 1 191 ? 1.841 7.756 -15.345 1.00 75.25 191 ASN A C 1
ATOM 1469 O O . ASN A 1 191 ? 2.914 7.780 -14.750 1.00 75.25 191 ASN A O 1
ATOM 1473 N N . THR A 1 192 ? 0.680 7.682 -14.706 1.00 80.62 192 THR A N 1
ATOM 1474 C CA . THR A 1 192 ? 0.599 7.339 -13.288 1.00 80.62 192 THR A CA 1
ATOM 1475 C C . THR A 1 192 ? 0.522 5.828 -13.083 1.00 80.62 192 THR A C 1
ATOM 1477 O O . THR A 1 192 ? 0.072 5.097 -13.978 1.00 80.62 192 THR A O 1
ATOM 1480 N N . PRO A 1 193 ? 0.934 5.333 -11.905 1.00 84.31 193 PRO A N 1
ATOM 1481 C CA . PRO A 1 193 ? 0.653 3.976 -11.474 1.00 84.31 193 PRO A CA 1
ATOM 1482 C C . PRO A 1 193 ? -0.842 3.672 -11.555 1.00 84.31 193 PRO A C 1
ATOM 1484 O O . PRO A 1 193 ? -1.677 4.399 -11.020 1.00 84.31 193 PRO A O 1
ATOM 1487 N N . LYS A 1 194 ? -1.169 2.579 -12.240 1.00 86.00 194 LYS A N 1
ATOM 1488 C CA . LYS A 1 194 ? -2.526 2.059 -12.379 1.00 86.00 194 LYS A CA 1
ATOM 1489 C C . LYS A 1 194 ? -2.594 0.675 -11.771 1.00 86.00 194 LYS A C 1
ATOM 1491 O O . LYS A 1 194 ? -1.562 0.025 -11.590 1.00 86.00 194 LYS A O 1
ATOM 1496 N N . SER A 1 195 ? -3.807 0.191 -11.539 1.00 87.75 195 SER A N 1
ATOM 1497 C CA . SER A 1 195 ? -4.010 -1.093 -10.877 1.00 87.75 195 SER A CA 1
ATOM 1498 C C . SER A 1 195 ? -3.291 -2.241 -11.588 1.00 87.75 195 SER A C 1
ATOM 1500 O O . SER A 1 195 ? -2.642 -3.059 -10.946 1.00 87.75 195 SER A O 1
ATOM 1502 N N . TYR A 1 196 ? -3.306 -2.255 -12.921 1.00 85.44 196 TYR A N 1
ATOM 1503 C CA . TYR A 1 196 ? -2.658 -3.299 -13.718 1.00 85.44 196 TYR A CA 1
ATOM 1504 C C . TYR A 1 196 ? -1.121 -3.192 -13.794 1.00 85.44 196 TYR A C 1
ATOM 1506 O O . TYR A 1 196 ? -0.488 -4.075 -14.369 1.00 85.44 196 TYR A O 1
ATOM 1514 N N . HIS A 1 197 ? -0.504 -2.133 -13.254 1.00 85.25 197 HIS A N 1
ATOM 1515 C CA . HIS A 1 197 ? 0.957 -2.047 -13.131 1.00 85.25 197 HIS A CA 1
ATOM 1516 C C . HIS A 1 197 ? 1.488 -2.821 -11.915 1.00 85.25 197 HIS A C 1
ATOM 1518 O O . HIS A 1 197 ? 2.679 -3.127 -11.872 1.00 85.25 197 HIS A O 1
ATOM 1524 N N . ILE A 1 198 ? 0.625 -3.132 -10.942 1.00 88.69 198 ILE A N 1
ATOM 1525 C CA . ILE A 1 198 ? 1.013 -3.817 -9.708 1.00 88.69 198 ILE A CA 1
ATOM 1526 C C . ILE A 1 198 ? 1.176 -5.316 -9.984 1.00 88.69 198 ILE A C 1
ATOM 1528 O O . ILE A 1 198 ? 0.293 -5.966 -10.543 1.00 88.69 198 ILE A O 1
ATOM 1532 N N . ARG A 1 199 ? 2.336 -5.854 -9.605 1.00 85.94 199 ARG A N 1
ATOM 1533 C CA . ARG A 1 199 ? 2.816 -7.200 -9.958 1.00 85.94 199 ARG A CA 1
ATOM 1534 C C . ARG A 1 199 ? 2.589 -8.243 -8.871 1.00 85.94 199 ARG A C 1
ATOM 1536 O O . ARG A 1 199 ? 2.950 -9.399 -9.053 1.00 85.94 199 ARG A O 1
ATOM 1543 N N . THR A 1 200 ? 1.995 -7.858 -7.751 1.00 88.81 200 THR A N 1
ATOM 1544 C CA . THR A 1 200 ? 1.758 -8.734 -6.599 1.00 88.81 200 THR A CA 1
ATOM 1545 C C . THR A 1 200 ? 0.306 -8.642 -6.147 1.00 88.81 200 THR A C 1
ATOM 1547 O O . THR A 1 200 ? -0.376 -7.644 -6.388 1.00 88.81 200 THR A O 1
ATOM 1550 N N . ASN A 1 201 ? -0.187 -9.707 -5.509 1.00 91.69 201 ASN A N 1
ATOM 1551 C CA . ASN A 1 201 ? -1.531 -9.705 -4.945 1.00 91.69 201 ASN A CA 1
ATOM 1552 C C . ASN A 1 201 ? -1.594 -8.730 -3.768 1.00 91.69 201 ASN A C 1
ATOM 1554 O O . ASN A 1 201 ? -0.720 -8.718 -2.901 1.00 91.69 201 ASN A O 1
ATOM 1558 N N . ARG A 1 202 ? -2.652 -7.927 -3.736 1.00 94.81 202 ARG A N 1
ATOM 1559 C CA . ARG A 1 202 ? -2.979 -7.069 -2.600 1.00 94.81 202 ARG A CA 1
ATOM 1560 C C . ARG A 1 202 ? -3.818 -7.847 -1.605 1.00 94.81 202 ARG A C 1
ATOM 1562 O O . ARG A 1 202 ? -4.443 -8.848 -1.962 1.00 94.81 202 ARG A O 1
ATOM 1569 N N . ILE A 1 203 ? -3.894 -7.355 -0.376 1.00 95.44 203 ILE A N 1
ATOM 1570 C CA . ILE A 1 203 ? -4.611 -8.027 0.704 1.00 95.44 203 ILE A CA 1
ATOM 1571 C C . ILE A 1 203 ? -6.064 -8.344 0.322 1.00 95.44 203 ILE A C 1
ATOM 1573 O O . ILE A 1 203 ? -6.520 -9.461 0.537 1.00 95.44 203 ILE A O 1
ATOM 1577 N N . TRP A 1 204 ? -6.767 -7.438 -0.361 1.00 95.00 204 TRP A N 1
ATOM 1578 C CA . TRP A 1 204 ? -8.135 -7.696 -0.825 1.00 95.00 204 TRP A CA 1
ATOM 1579 C C . TRP A 1 204 ? -8.220 -8.731 -1.952 1.00 95.00 204 TRP A C 1
ATOM 1581 O O . TRP A 1 204 ? -9.235 -9.419 -2.050 1.00 95.00 204 TRP A O 1
ATOM 1591 N N . ASN A 1 205 ? -7.184 -8.891 -2.787 1.00 93.62 205 ASN A N 1
ATOM 1592 C CA . ASN A 1 205 ? -7.148 -9.974 -3.774 1.00 93.62 205 ASN A CA 1
ATOM 1593 C C . ASN A 1 205 ? -7.015 -11.327 -3.062 1.00 93.62 205 ASN A C 1
ATOM 1595 O O . ASN A 1 205 ? -7.737 -12.261 -3.399 1.00 93.62 205 ASN A O 1
ATOM 1599 N N . ILE A 1 206 ? -6.143 -11.405 -2.051 1.00 92.31 206 ILE A N 1
ATOM 1600 C CA . ILE A 1 206 ? -5.934 -12.606 -1.230 1.00 92.31 206 ILE A CA 1
ATOM 1601 C C . ILE A 1 206 ? -7.227 -12.964 -0.490 1.00 92.31 206 ILE A C 1
ATOM 1603 O O . ILE A 1 206 ? -7.725 -14.080 -0.605 1.00 92.31 206 ILE A O 1
ATOM 1607 N N . LEU A 1 207 ? -7.824 -12.003 0.215 1.00 92.38 207 LEU A N 1
ATOM 1608 C CA . LEU A 1 207 ? -9.069 -12.209 0.954 1.00 92.38 207 LEU A CA 1
ATOM 1609 C C . LEU A 1 207 ? -10.218 -12.643 0.030 1.00 92.38 207 LEU A C 1
ATOM 1611 O O . LEU A 1 207 ? -10.909 -13.617 0.332 1.00 92.38 207 LEU A O 1
ATOM 1615 N N . SER A 1 208 ? -10.367 -11.996 -1.132 1.00 92.94 208 SER A N 1
ATOM 1616 C CA . SER A 1 208 ? -11.372 -12.377 -2.135 1.00 92.94 208 SER A CA 1
ATOM 1617 C C . SER A 1 208 ? -11.152 -13.790 -2.672 1.00 92.94 208 SER A C 1
ATOM 1619 O O . SER A 1 208 ? -12.112 -14.539 -2.834 1.00 92.94 208 SER A O 1
ATOM 1621 N N . HIS A 1 209 ? -9.897 -14.176 -2.920 1.00 90.38 209 HIS A N 1
ATOM 1622 C CA . HIS A 1 209 ? -9.542 -15.519 -3.374 1.00 90.38 209 HIS A CA 1
ATOM 1623 C C . HIS A 1 209 ? -9.995 -16.589 -2.364 1.00 90.38 209 HIS A C 1
ATOM 1625 O O . HIS A 1 209 ? -10.572 -17.608 -2.750 1.00 90.38 209 HIS A O 1
ATOM 1631 N N . TYR A 1 210 ? -9.866 -16.314 -1.063 1.00 90.88 210 TYR A N 1
ATOM 1632 C CA . TYR A 1 210 ? -10.374 -17.168 0.019 1.00 90.88 210 TYR A CA 1
ATOM 1633 C C . TYR A 1 210 ? -11.858 -16.941 0.369 1.00 90.88 210 TYR A C 1
ATOM 1635 O O . TYR A 1 210 ? -12.327 -17.403 1.409 1.00 90.88 210 TYR A O 1
ATOM 1643 N N . GLY A 1 211 ? -12.624 -16.262 -0.492 1.00 90.69 211 GLY A N 1
ATOM 1644 C CA . GLY A 1 211 ? -14.068 -16.069 -0.324 1.00 90.69 211 GLY A CA 1
ATOM 1645 C C . GLY A 1 211 ? -14.454 -15.128 0.820 1.00 90.69 211 GLY A C 1
ATOM 1646 O O . GLY A 1 211 ? -15.613 -15.103 1.227 1.00 90.69 211 GLY A O 1
ATOM 1647 N N . LYS A 1 212 ? -13.512 -14.345 1.356 1.00 92.06 212 LYS A N 1
ATOM 1648 C CA . LYS A 1 212 ? -13.803 -13.324 2.369 1.0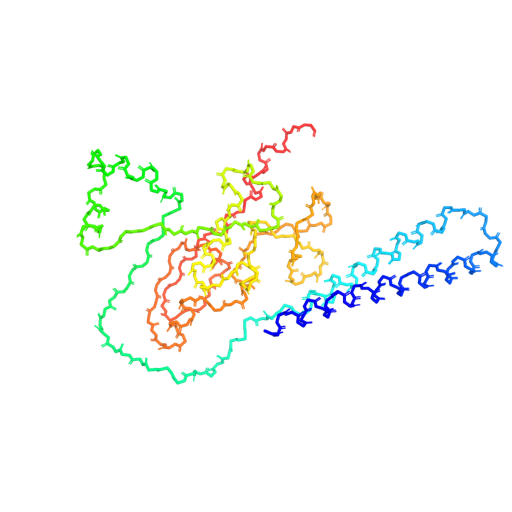0 92.06 212 LYS A CA 1
ATOM 1649 C C . LYS A 1 212 ? -14.344 -12.072 1.694 1.00 92.06 212 LYS A C 1
ATOM 1651 O O . LYS A 1 212 ? -13.864 -11.688 0.630 1.00 92.06 212 LYS A O 1
ATOM 1656 N N . PHE A 1 213 ? -15.370 -11.479 2.297 1.00 94.00 213 PHE A N 1
ATOM 1657 C CA . PHE A 1 213 ? -15.955 -10.238 1.807 1.00 94.00 213 PHE A CA 1
ATOM 1658 C C . PHE A 1 213 ? -15.035 -9.057 2.145 1.00 94.00 213 PHE A C 1
ATOM 1660 O O . PHE A 1 213 ? -14.516 -8.992 3.261 1.00 94.00 213 PHE A O 1
ATOM 1667 N N . CYS A 1 214 ? -14.805 -8.147 1.200 1.00 95.12 214 CYS A N 1
ATOM 1668 C CA . CYS A 1 214 ? -13.931 -6.987 1.379 1.00 95.12 214 CYS A CA 1
ATOM 1669 C C . CYS A 1 214 ? -14.514 -5.736 0.734 1.00 95.12 214 CYS A C 1
ATOM 1671 O O . CYS A 1 214 ? -14.996 -5.777 -0.398 1.00 95.12 214 CYS A O 1
ATOM 1673 N N . GLU A 1 215 ? -14.364 -4.610 1.425 1.00 96.31 215 GLU A N 1
ATOM 1674 C CA . GLU A 1 215 ? -14.679 -3.295 0.883 1.00 96.31 215 GLU A CA 1
ATOM 1675 C C . GLU A 1 215 ? -13.422 -2.426 0.843 1.00 96.31 215 GLU A C 1
ATOM 1677 O O . GLU A 1 215 ? -12.652 -2.381 1.804 1.00 96.31 215 GLU A O 1
ATOM 1682 N N . VAL A 1 216 ? -13.196 -1.754 -0.284 1.00 96.06 216 VAL A N 1
ATOM 1683 C CA . VAL A 1 216 ? -12.026 -0.900 -0.511 1.00 96.06 216 VAL A CA 1
ATOM 1684 C C . VAL A 1 216 ? -12.490 0.434 -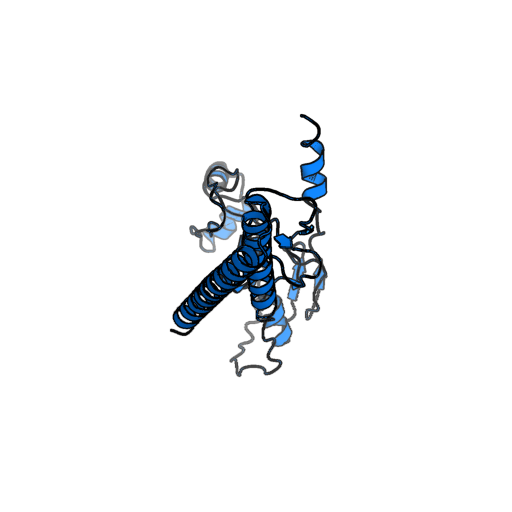1.078 1.00 96.06 216 VAL A C 1
ATOM 1686 O O . VAL A 1 216 ? -13.065 0.480 -2.164 1.00 96.06 216 VAL A O 1
ATOM 1689 N N . TYR A 1 217 ? -12.197 1.524 -0.373 1.00 95.19 217 TYR A N 1
ATOM 1690 C CA . TYR A 1 217 ? -12.600 2.875 -0.763 1.00 95.19 217 TYR A CA 1
ATOM 1691 C C . TYR A 1 217 ? -11.382 3.783 -0.862 1.00 95.19 217 TYR A C 1
ATOM 1693 O O . TYR A 1 217 ? -10.598 3.875 0.079 1.00 95.19 217 TYR A O 1
ATOM 1701 N N . GLY A 1 218 ? -11.216 4.459 -1.998 1.00 91.00 218 GLY A N 1
ATOM 1702 C CA . GLY A 1 218 ? -10.242 5.541 -2.140 1.00 91.00 218 GLY A CA 1
ATOM 1703 C C . GLY A 1 218 ? -8.779 5.122 -1.955 1.00 91.00 218 GLY A C 1
ATOM 1704 O O . GLY A 1 218 ? -7.935 5.976 -1.709 1.00 91.00 218 GLY A O 1
ATOM 1705 N N . TRP A 1 219 ? -8.451 3.832 -2.074 1.00 92.69 219 TRP A N 1
ATOM 1706 C CA . TRP A 1 219 ? -7.066 3.382 -1.938 1.00 92.69 219 TRP A CA 1
ATOM 1707 C C . TRP A 1 219 ? -6.241 3.763 -3.172 1.00 92.69 219 TRP A C 1
ATOM 1709 O O . TRP A 1 219 ? -6.721 3.675 -4.308 1.00 92.69 219 TRP A O 1
ATOM 1719 N N . TRP A 1 220 ? -4.983 4.154 -2.974 1.00 89.94 220 TRP A N 1
ATOM 1720 C CA . TRP A 1 220 ? -4.083 4.547 -4.061 1.00 89.94 220 TRP A CA 1
ATOM 1721 C C . TRP A 1 220 ? -3.872 3.431 -5.094 1.00 89.94 220 TRP A C 1
ATOM 1723 O O . TRP A 1 220 ? -3.835 2.246 -4.768 1.00 89.94 220 TRP A O 1
ATOM 1733 N N . CYS A 1 221 ? -3.670 3.821 -6.355 1.00 88.69 221 CYS A N 1
ATOM 1734 C CA . CYS A 1 221 ? -3.365 2.911 -7.468 1.00 88.69 221 CYS A CA 1
ATOM 1735 C C . CYS A 1 221 ? -4.444 1.842 -7.743 1.00 88.69 221 CYS A C 1
ATOM 1737 O O . CYS A 1 221 ? -4.146 0.806 -8.333 1.00 88.69 221 CYS A O 1
ATOM 1739 N N . THR A 1 222 ? -5.698 2.087 -7.355 1.00 90.69 222 THR A N 1
ATOM 1740 C CA . THR A 1 222 ? -6.830 1.168 -7.584 1.00 90.69 222 THR A CA 1
ATOM 1741 C C . THR A 1 222 ? -7.584 1.416 -8.887 1.00 90.69 222 THR A C 1
ATOM 1743 O O . THR A 1 222 ? -8.532 0.693 -9.168 1.00 90.69 222 THR A O 1
ATOM 1746 N N . TRP A 1 223 ? -7.198 2.420 -9.686 1.00 88.94 223 TRP A N 1
ATOM 1747 C CA . TRP A 1 223 ? -7.823 2.683 -10.986 1.00 88.94 223 TRP A CA 1
ATOM 1748 C C . TRP A 1 223 ? -7.067 1.959 -12.110 1.00 88.94 223 TRP A C 1
ATOM 1750 O O . TRP A 1 223 ? -5.838 2.074 -12.179 1.00 88.94 223 TRP A O 1
ATOM 1760 N N . PRO A 1 224 ? -7.748 1.274 -13.046 1.00 89.12 224 PRO A N 1
ATOM 1761 C CA . PRO A 1 224 ? -9.165 0.905 -13.003 1.00 89.12 224 PRO A CA 1
ATOM 1762 C C . PRO A 1 224 ? -9.449 -0.128 -11.909 1.00 89.12 224 PRO A C 1
ATOM 1764 O O . PRO A 1 224 ? -8.555 -0.901 -11.559 1.00 89.12 224 PRO A O 1
ATOM 1767 N N . VAL A 1 225 ? -10.691 -0.136 -11.410 1.00 89.56 225 VAL A N 1
ATOM 1768 C CA . VAL A 1 225 ? -11.132 -1.055 -10.348 1.00 89.56 225 VAL A CA 1
ATOM 1769 C C . VAL A 1 225 ? -10.885 -2.515 -10.721 1.00 89.56 225 VAL A C 1
ATOM 1771 O O . VAL A 1 225 ? -11.017 -2.923 -11.878 1.00 89.56 225 VAL A O 1
ATOM 1774 N N . GLU A 1 226 ? -10.556 -3.318 -9.716 1.00 88.38 226 GLU A N 1
ATOM 1775 C CA . GLU A 1 226 ? -10.414 -4.765 -9.843 1.00 88.38 226 GLU A CA 1
ATOM 1776 C C . GLU A 1 226 ? -11.668 -5.479 -9.353 1.00 88.38 226 GLU A C 1
ATOM 1778 O O . GLU A 1 226 ? -12.402 -4.974 -8.505 1.00 88.38 226 GLU A O 1
ATOM 1783 N N . ARG A 1 227 ? -11.885 -6.704 -9.842 1.00 89.38 227 ARG A N 1
ATOM 1784 C CA . ARG A 1 227 ? -12.889 -7.585 -9.246 1.00 89.38 227 ARG A CA 1
ATOM 1785 C C . ARG A 1 227 ? -12.400 -8.065 -7.882 1.00 89.38 227 ARG A C 1
ATOM 1787 O O . ARG A 1 227 ? -11.318 -8.643 -7.775 1.00 89.38 227 ARG A O 1
ATOM 1794 N N . VAL A 1 228 ? -13.233 -7.857 -6.873 1.00 93.19 228 VAL A N 1
ATOM 1795 C CA . VAL A 1 228 ? -13.077 -8.365 -5.508 1.00 93.19 228 VAL A CA 1
ATOM 1796 C C . VAL A 1 228 ? -14.395 -8.994 -5.067 1.00 93.19 228 VAL A C 1
ATOM 1798 O O . VAL A 1 228 ? -15.446 -8.701 -5.638 1.00 93.19 228 VAL A O 1
ATOM 1801 N N . ASN A 1 229 ? -14.352 -9.863 -4.062 1.00 95.25 229 ASN A N 1
ATOM 1802 C CA . ASN A 1 229 ? -15.552 -10.364 -3.404 1.00 95.25 229 ASN A CA 1
ATOM 1803 C C . ASN A 1 229 ? -16.109 -9.268 -2.480 1.00 95.25 229 ASN A C 1
ATOM 1805 O O . ASN A 1 229 ? -15.855 -9.273 -1.280 1.00 95.25 229 ASN A O 1
ATOM 1809 N N . GLY A 1 230 ? -16.785 -8.279 -3.058 1.00 95.81 230 GLY A N 1
ATOM 1810 C CA . GLY A 1 230 ? -17.345 -7.140 -2.336 1.00 95.81 230 GLY A CA 1
ATOM 1811 C C . GLY A 1 230 ? -17.303 -5.856 -3.154 1.00 95.81 230 GLY A C 1
ATOM 1812 O O . GLY A 1 230 ? -17.527 -5.884 -4.365 1.00 95.81 230 GLY A O 1
ATOM 1813 N N . ILE A 1 231 ? -17.040 -4.729 -2.493 1.00 96.31 231 ILE A N 1
ATOM 1814 C CA . ILE A 1 231 ? -17.160 -3.389 -3.082 1.00 96.31 231 ILE A CA 1
ATOM 1815 C C . ILE A 1 231 ? -15.773 -2.771 -3.256 1.00 96.31 231 ILE A C 1
ATOM 1817 O O . ILE A 1 231 ? -14.964 -2.750 -2.332 1.00 96.31 231 ILE A O 1
ATOM 18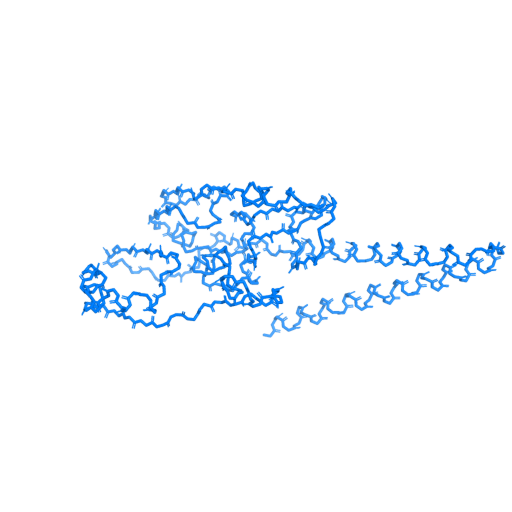21 N N . MET A 1 232 ? -15.501 -2.215 -4.435 1.00 95.50 232 MET A N 1
ATOM 1822 C CA . MET A 1 232 ? -14.313 -1.397 -4.661 1.00 95.50 232 MET A CA 1
ATOM 1823 C C . MET A 1 232 ? -14.702 -0.068 -5.295 1.00 95.50 232 MET A C 1
ATOM 1825 O O . MET A 1 232 ? -15.161 -0.020 -6.435 1.00 95.50 232 MET A O 1
ATOM 1829 N N . VAL A 1 233 ? -14.456 1.015 -4.566 1.00 94.25 233 VAL A N 1
ATOM 1830 C CA . VAL A 1 233 ? -14.545 2.386 -5.064 1.00 94.25 233 VAL A CA 1
ATOM 1831 C C . VAL A 1 233 ? -13.126 2.905 -5.207 1.00 94.25 233 VAL A C 1
ATOM 1833 O O . VAL A 1 233 ? -12.441 3.189 -4.224 1.00 94.25 233 VAL A O 1
ATOM 1836 N N . SER A 1 234 ? -12.656 2.987 -6.447 1.00 89.62 234 SER A N 1
ATOM 1837 C CA . SER A 1 234 ? -11.300 3.448 -6.712 1.00 89.62 234 SER A CA 1
ATOM 1838 C C . SER A 1 234 ? -11.134 4.932 -6.386 1.00 89.62 234 SER A C 1
ATOM 1840 O O . SER A 1 234 ? -12.025 5.741 -6.642 1.00 89.62 234 SER A O 1
ATOM 1842 N N . MET A 1 235 ? -9.956 5.297 -5.876 1.00 82.12 235 MET A N 1
ATOM 1843 C CA . MET A 1 235 ? -9.504 6.683 -5.924 1.00 82.12 235 MET A CA 1
ATOM 1844 C C . MET A 1 235 ? -9.367 7.079 -7.393 1.00 82.12 235 MET A C 1
ATOM 1846 O O . MET A 1 235 ? -8.612 6.437 -8.129 1.00 82.12 235 MET A O 1
ATOM 1850 N N . ALA A 1 236 ? -10.112 8.103 -7.826 1.00 62.50 236 ALA A N 1
ATOM 1851 C CA . ALA A 1 236 ? -10.028 8.600 -9.194 1.00 62.50 236 ALA A CA 1
ATOM 1852 C C . ALA A 1 236 ? -8.554 8.779 -9.578 1.00 62.50 236 ALA A C 1
ATOM 1854 O O . ALA A 1 236 ? -7.758 9.262 -8.768 1.00 62.50 236 ALA A O 1
ATOM 1855 N N . ALA A 1 237 ? -8.187 8.371 -10.798 1.00 54.59 237 ALA A N 1
ATOM 1856 C CA . ALA A 1 237 ? -6.878 8.676 -11.353 1.00 54.59 237 ALA A CA 1
ATOM 1857 C C . ALA A 1 237 ? -6.797 10.187 -11.568 1.00 54.59 237 ALA A C 1
ATOM 1859 O O . ALA A 1 237 ? -7.011 10.690 -12.670 1.00 54.59 237 ALA A O 1
ATOM 1860 N N . ASP A 1 238 ? -6.535 10.913 -10.488 1.00 49.75 238 ASP A N 1
ATOM 1861 C CA . ASP A 1 238 ? -6.075 12.278 -10.549 1.00 49.75 238 ASP A CA 1
ATOM 1862 C C . ASP A 1 238 ? -4.877 12.250 -11.489 1.00 49.75 238 ASP A C 1
ATOM 1864 O O . ASP A 1 238 ? -3.972 11.427 -11.332 1.00 49.75 238 ASP A O 1
ATOM 1868 N N . ASN A 1 239 ? -4.943 13.022 -12.565 1.00 51.88 239 ASN A N 1
ATOM 1869 C CA . ASN A 1 239 ? -3.846 13.100 -13.505 1.00 51.88 239 ASN A CA 1
ATOM 1870 C C . ASN A 1 239 ? -2.893 14.157 -12.936 1.00 51.88 239 ASN A C 1
ATOM 1872 O O . ASN A 1 239 ? -3.124 15.341 -13.188 1.00 51.88 239 ASN A O 1
ATOM 1876 N N . PRO A 1 240 ? -1.839 13.798 -12.174 1.00 49.28 240 PRO A N 1
ATOM 1877 C CA . PRO A 1 240 ? -0.923 14.774 -11.603 1.00 49.28 240 PRO A CA 1
ATOM 1878 C C . PRO A 1 240 ? -0.280 15.632 -12.695 1.00 49.28 240 PRO A C 1
ATOM 1880 O O . PRO A 1 240 ? 0.078 16.768 -12.422 1.00 49.28 240 PRO A O 1
ATOM 1883 N N . LEU A 1 241 ? -0.220 15.162 -13.950 1.00 47.25 241 LEU A N 1
ATOM 1884 C CA . LEU A 1 241 ? 0.257 15.964 -15.080 1.00 47.25 241 LEU A CA 1
ATOM 1885 C C . LEU A 1 241 ? -0.634 17.188 -15.350 1.00 47.25 241 LEU A C 1
ATOM 1887 O O . LEU A 1 241 ? -0.110 18.238 -15.704 1.00 47.25 241 LEU A O 1
ATOM 1891 N N . LYS A 1 242 ? -1.954 17.102 -15.115 1.00 45.88 242 LYS A N 1
ATOM 1892 C CA . LYS A 1 242 ? -2.850 18.272 -15.189 1.00 45.88 242 LYS A CA 1
ATOM 1893 C C . LYS A 1 242 ? -2.608 19.262 -14.047 1.00 45.88 242 LYS A C 1
ATOM 1895 O O . LYS A 1 242 ? -2.816 20.452 -14.238 1.00 45.88 242 LYS A O 1
ATOM 1900 N N . ARG A 1 243 ? -2.159 18.790 -12.877 1.00 44.53 243 ARG A N 1
ATOM 1901 C CA . ARG A 1 243 ? -1.817 19.646 -11.727 1.00 44.53 243 ARG A CA 1
ATOM 1902 C C . ARG A 1 243 ? -0.411 20.249 -11.808 1.00 44.53 243 ARG A C 1
ATOM 1904 O O . ARG A 1 243 ? -0.175 21.259 -11.164 1.00 44.53 243 ARG A O 1
ATOM 1911 N N . ILE A 1 244 ? 0.499 19.646 -12.578 1.00 46.22 244 ILE A N 1
ATOM 1912 C CA . ILE A 1 244 ? 1.866 20.147 -12.824 1.00 46.22 244 ILE A CA 1
ATOM 1913 C C . ILE A 1 244 ? 1.898 21.140 -14.004 1.00 46.22 244 ILE A C 1
ATOM 1915 O O . ILE A 1 244 ? 2.770 21.999 -14.067 1.00 46.22 244 ILE A O 1
ATOM 1919 N N . GLN A 1 245 ? 0.926 21.081 -14.920 1.00 37.66 245 GLN A N 1
ATOM 1920 C CA . GLN A 1 245 ? 0.817 22.021 -16.042 1.00 37.66 245 GLN A CA 1
ATOM 1921 C C . GLN A 1 245 ? 0.647 23.519 -15.699 1.00 37.66 245 GLN A C 1
ATOM 1923 O O . GLN A 1 245 ? 1.123 24.317 -16.502 1.00 37.66 245 GLN A O 1
ATOM 1928 N N . PRO A 1 246 ? 0.052 23.962 -14.569 1.00 36.41 246 PRO A N 1
ATOM 1929 C CA . PRO A 1 246 ? -0.100 25.394 -14.304 1.00 36.41 246 PRO A CA 1
ATOM 1930 C C . PRO A 1 246 ? 1.230 26.129 -14.072 1.00 36.41 246 PRO A C 1
ATOM 1932 O O . PRO A 1 246 ? 1.254 27.350 -14.151 1.00 36.41 246 PRO A O 1
ATOM 1935 N N . SER A 1 247 ? 2.327 25.418 -13.777 1.00 33.81 247 SER A N 1
ATOM 1936 C CA . SER A 1 247 ? 3.623 26.023 -13.432 1.00 33.81 247 SER A CA 1
ATOM 1937 C C . SER A 1 247 ? 4.723 25.835 -14.483 1.00 33.81 247 SER A C 1
ATOM 1939 O O . SER A 1 247 ? 5.834 26.311 -14.273 1.00 33.81 247 SER A O 1
ATOM 1941 N N . ILE A 1 248 ? 4.428 25.204 -15.627 1.00 35.25 248 ILE A N 1
ATOM 1942 C CA . ILE A 1 248 ? 5.337 25.126 -16.793 1.00 35.25 248 ILE A CA 1
ATOM 1943 C C . ILE A 1 248 ? 4.820 26.063 -17.904 1.00 35.25 248 ILE A C 1
ATOM 1945 O O . ILE A 1 248 ? 4.758 25.726 -19.082 1.00 35.25 248 ILE A O 1
ATOM 1949 N N . GLN A 1 249 ? 4.388 27.256 -17.497 1.00 28.62 249 GLN A N 1
ATOM 1950 C CA . GLN A 1 249 ? 4.296 28.447 -18.337 1.00 28.62 249 GLN A CA 1
ATOM 1951 C C . GLN A 1 249 ? 5.178 29.516 -17.691 1.00 28.62 249 GLN A C 1
ATOM 1953 O O . GLN A 1 249 ? 4.682 30.425 -17.040 1.00 28.62 249 GLN A O 1
ATOM 1958 N N . MET A 1 250 ? 6.495 29.356 -17.797 1.00 27.62 250 MET A N 1
ATOM 1959 C CA . MET A 1 250 ? 7.458 30.457 -17.762 1.00 27.62 250 MET A CA 1
ATOM 1960 C C . MET A 1 250 ? 8.842 29.918 -18.139 1.00 27.62 250 MET A C 1
ATOM 1962 O O . MET A 1 250 ? 9.299 28.938 -17.549 1.00 27.62 250 MET A O 1
ATOM 1966 N N . PHE A 1 251 ? 9.452 30.634 -19.090 1.00 32.69 251 PHE A N 1
ATOM 1967 C CA . PHE A 1 251 ? 10.712 30.414 -19.818 1.00 32.69 251 PHE A CA 1
ATOM 1968 C C . PHE A 1 251 ? 10.663 29.409 -20.972 1.00 32.69 251 PHE A C 1
ATOM 1970 O O . PHE A 1 251 ? 10.640 28.183 -20.733 1.00 32.69 251 PHE A O 1
#

Foldseek 3Di:
DVVVVVVVVLVVLVVVLVVVLVVVLVVVVVVCVVVPDPDPVVSVVVSVVSVVVSVVVSQQVVLVPQAAQPPPLDDDPDDDDPPVDDDDDDDDPPPDCVVVVVCVVVVNCVVVVVCVVVHPDDDDDADAQPQDPCCPDPCSNGAQQQRLQCQFFVDHCVQQQNRHQKFWDAPPRPAGGPHDDPDDDPRIDIDGQALSSTRGHTPQNVCQSVVHEDEAAAGHRCPPPDDGNYYYHYNPPPPVVVVVVVPPPDD

pLDDT: mean 74.83, std 17.84, range [27.62, 98.19]

Secondary structure (DSSP, 8-state):
-HHHHHHHHHHHHHHHHHHHHHHHHHHHHHHHHHTT---HHHHHHHHHHHHHHHHHHHHHHHHHT--------S------------------TT--HHHHHHHHHTT--HHHHHHHHTS------PPPPTT---TTSTTTT--HHHHHHHHHHTS-HHHHS---SSEEE-TT-SS--SS--SS--TT-EEE---GGG--S--HHHHHHHTT--EEEES-TT-PSPPP-SEEEEPPP---HHHHHGGG----

Sequence (251 aa):
MTEFSNIVIEIIILLLCASLSFAILKIIAAVTEKIQTSSKFLNIDVAIITIAILLFVSAFLMSGSSPKANRTNEKENVFITNTNLKILLIGLDGATWHIADNLLKEGKLPNIEKIISNGSKGDLRSYISPINPFKNTAGGGMFSSALWTSIATGKTPRENGVQDLIMVSLPGMKHPLPFRFPFTYNIFKLNTPKSYHIRTNRIWNILSHYGKFCEVYGWWCTWPVERVNGIMVSMAADNPLKRIQPSIQMF